Protein AF-A0AAD6IHS5-F1 (afdb_monomer_lite)

Sequence (312 aa):
MNMEKQGRDSVLHSLYLRVKEYKHVFLSLDDLKALGIQASQVETSQDGDIHFNPCFFQPYPERVLQKYPLDNPNGITDLNCPDLDYFLRKVEREYPDQKYPIIKAKSLYKKYLSSWPEDQWELRALETETHVECQISSLRKGSTGLFFTGDLTEFQSCKKHYERKHGDPGDFESGFPYEICWTVRSRADLCDTISPRPHSIVCTTAAVPASDAHQCLAIHEVRAIVYLMLPRVSHGRFKHAHIHPVSLRFRTYNLRFTTLTIFSSCLFHTRVASMVGSSKPPMMVSSLYNILSCGAFGVKLRRRWSCLFATI

Organism: Penicillium canescens (NCBI:txid5083)

Foldseek 3Di:
DDPLLVVVLVLLVLLLVVLVPDDDQWAFCVNCVVSVKRKDWWFADLLRHTPDPPVPDDDDPPCPCVQWDFPDNPQADDDPQDDLVNLLVVCCVPPVVPPCSSVRSVVVSVVVLVVDDLVCFQVLLVSVVVRVVSQQATWTQDPVGIDGVVVVDLWDFCPDWDPDDPPQDDQWDDDPPDPKTKGFDTKTANDDPVDGDLEMEIEMEISDACPPCVRTDGSNVVNNVSSVVSSCCNPTPCVPPQWHWYWYFYGTSVRATATEIEIAHPDDPDDDDDDDDDDDDDDDDDDDDDDDDDDDDDPPPSHGHTYMYIYD

Secondary structure (DSSP, 8-state):
--HHHHHHHHHHHHHHHHHHH---SEE-HHHHHHTT-EEEEEPBPTTS-BSS--TT--PPPTTHHHHS-BSSTTSSPPP----HHHHHHHHHHH-TT-S-HHHHHHHHHHHHHHTS-GGGHHHHHHHHHHHHHHHHHSEEEETTEEEEGGGGSSEEE--S---PPTTPPPSEE--SSSS--EEEEEEEEE--SSS----EEEEEEESS-TTS-TT-EEHHHHHHHHHHHHHHHHSSTTTT-SEEEEEEEEE-TT--EEEEEEEEE------------------------------SS---------EEEEE-

Radius of gyration: 22.01 Å; chains: 1; bounding box: 57×50×58 Å

Structure (mmCIF, N/CA/C/O backbone):
data_AF-A0AAD6IHS5-F1
#
_entry.id   AF-A0AAD6IHS5-F1
#
loop_
_atom_site.group_PDB
_atom_site.id
_atom_site.type_symbol
_atom_site.label_atom_id
_atom_site.label_alt_id
_atom_site.label_comp_id
_atom_site.label_asym_id
_atom_site.label_entity_id
_atom_site.label_seq_id
_atom_site.pdbx_PDB_ins_code
_atom_site.Cartn_x
_atom_site.Cartn_y
_atom_site.Cartn_z
_atom_site.occupancy
_atom_site.B_iso_or_equiv
_atom_site.auth_seq_id
_atom_site.auth_comp_id
_atom_site.auth_asym_id
_atom_site.auth_atom_id
_atom_site.pdbx_PDB_model_num
ATOM 1 N N . MET A 1 1 ? 22.586 -2.932 -30.143 1.00 50.84 1 MET A N 1
ATOM 2 C CA . MET A 1 1 ? 21.448 -2.592 -29.257 1.00 50.84 1 MET A CA 1
ATOM 3 C C . MET A 1 1 ? 20.778 -3.902 -28.858 1.00 50.84 1 MET A C 1
ATOM 5 O O . MET A 1 1 ? 20.536 -4.699 -29.752 1.00 50.84 1 MET A O 1
ATOM 9 N N . ASN A 1 2 ? 20.597 -4.192 -27.562 1.00 60.81 2 ASN A N 1
ATOM 10 C CA . ASN A 1 2 ? 20.082 -5.496 -27.110 1.00 60.81 2 ASN A CA 1
ATOM 11 C C . ASN A 1 2 ? 18.593 -5.634 -27.497 1.00 60.81 2 ASN A C 1
ATOM 13 O O . ASN A 1 2 ? 17.770 -4.869 -26.992 1.00 60.81 2 ASN A O 1
ATOM 17 N N . MET A 1 3 ? 18.264 -6.569 -28.397 1.00 53.53 3 MET A N 1
ATOM 18 C CA . MET A 1 3 ? 16.897 -6.791 -28.897 1.00 53.53 3 MET A CA 1
ATOM 19 C C . MET A 1 3 ? 15.911 -7.121 -27.766 1.00 53.53 3 MET A C 1
ATOM 21 O O . MET A 1 3 ? 14.755 -6.708 -27.818 1.00 53.53 3 MET A O 1
ATOM 25 N N . GLU A 1 4 ? 16.385 -7.763 -26.695 1.00 68.62 4 GLU A N 1
ATOM 26 C CA . GLU A 1 4 ? 15.581 -8.073 -25.506 1.00 68.62 4 GLU A CA 1
ATOM 27 C C . GLU A 1 4 ? 15.107 -6.808 -24.782 1.00 68.62 4 GLU A C 1
ATOM 29 O O . GLU A 1 4 ? 13.965 -6.725 -24.329 1.00 68.62 4 GLU A O 1
ATOM 34 N N . LYS A 1 5 ? 15.964 -5.780 -24.719 1.00 69.00 5 LYS A N 1
ATOM 35 C CA . LYS A 1 5 ? 15.617 -4.503 -24.090 1.00 69.00 5 LYS A CA 1
ATOM 36 C C . LYS A 1 5 ? 14.537 -3.775 -24.890 1.00 69.00 5 LYS A C 1
ATOM 38 O O . LYS A 1 5 ? 13.576 -3.283 -24.310 1.00 69.00 5 LYS A O 1
ATOM 43 N N . GLN A 1 6 ? 14.690 -3.720 -26.213 1.00 68.69 6 GLN A N 1
ATOM 44 C CA . GLN A 1 6 ? 13.744 -3.022 -27.086 1.00 68.69 6 GLN A CA 1
ATOM 45 C C . GLN A 1 6 ? 12.357 -3.681 -27.063 1.00 68.69 6 GLN A C 1
ATOM 47 O O . GLN A 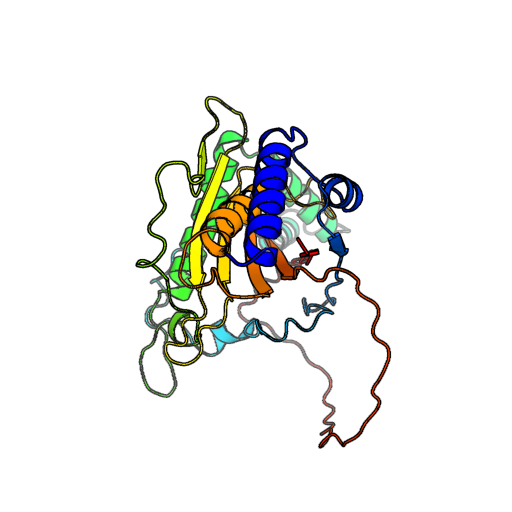1 6 ? 11.350 -2.976 -27.020 1.00 68.69 6 GLN A O 1
ATOM 52 N N . GLY A 1 7 ? 12.302 -5.017 -27.020 1.00 80.56 7 GLY A N 1
ATOM 53 C CA . GLY A 1 7 ? 11.046 -5.751 -26.854 1.00 80.56 7 GLY A CA 1
ATOM 54 C C . GLY A 1 7 ? 10.353 -5.424 -25.530 1.00 80.56 7 GLY A C 1
ATOM 55 O O . GLY A 1 7 ? 9.172 -5.085 -25.516 1.00 80.56 7 GLY A O 1
ATOM 56 N N . ARG A 1 8 ? 11.097 -5.440 -24.421 1.00 79.25 8 ARG A N 1
ATOM 57 C CA . ARG A 1 8 ? 10.567 -5.143 -23.084 1.00 79.25 8 ARG A CA 1
ATOM 58 C C . ARG A 1 8 ? 10.048 -3.711 -22.943 1.00 79.25 8 ARG A C 1
ATOM 60 O O . ARG A 1 8 ? 8.951 -3.515 -22.424 1.00 79.25 8 ARG A O 1
ATOM 67 N N . ASP A 1 9 ? 10.807 -2.726 -23.420 1.00 82.06 9 ASP A N 1
ATOM 68 C CA . ASP A 1 9 ? 10.403 -1.316 -23.359 1.00 82.06 9 ASP A CA 1
ATOM 69 C C . ASP A 1 9 ? 9.106 -1.099 -24.174 1.00 82.06 9 ASP A C 1
ATOM 71 O O . ASP A 1 9 ? 8.188 -0.417 -23.717 1.00 82.06 9 ASP A O 1
ATOM 75 N N . SER A 1 10 ? 8.968 -1.767 -25.329 1.00 86.06 10 SER A N 1
ATOM 76 C CA . SER A 1 10 ? 7.742 -1.739 -26.141 1.00 86.06 10 SER A CA 1
ATOM 77 C C . SER A 1 10 ? 6.542 -2.386 -25.438 1.00 86.06 10 SER A C 1
ATOM 79 O O . SER A 1 10 ? 5.434 -1.849 -25.496 1.00 86.06 10 SER A O 1
ATOM 81 N N . VAL A 1 11 ? 6.738 -3.532 -24.775 1.00 86.50 11 VAL A N 1
ATOM 82 C CA . VAL A 1 11 ? 5.676 -4.224 -24.022 1.00 86.50 11 VAL A CA 1
ATOM 83 C C . VAL A 1 11 ? 5.188 -3.358 -22.861 1.00 86.50 11 VAL A C 1
ATOM 85 O O . VAL A 1 11 ? 3.981 -3.164 -22.710 1.00 86.50 11 VAL A O 1
ATOM 88 N N . LEU A 1 12 ? 6.107 -2.775 -22.086 1.00 87.25 12 LEU A N 1
ATOM 89 C CA . LEU A 1 12 ? 5.762 -1.897 -20.966 1.00 87.25 12 LEU A CA 1
ATOM 90 C C . LEU A 1 12 ? 5.066 -0.618 -21.422 1.00 87.25 12 LEU A C 1
ATOM 92 O O . LEU A 1 12 ? 4.101 -0.200 -20.789 1.00 87.25 12 LEU A O 1
ATOM 96 N N . HIS A 1 13 ? 5.503 -0.020 -22.529 1.00 89.44 13 HIS A N 1
ATOM 97 C CA . HIS A 1 13 ? 4.838 1.156 -23.078 1.00 89.44 13 HIS A CA 1
ATOM 98 C C . HIS A 1 13 ? 3.415 0.829 -23.565 1.00 89.44 13 HIS A C 1
ATOM 100 O O . HIS A 1 13 ? 2.475 1.575 -23.296 1.00 89.44 13 HIS A O 1
ATOM 106 N N . SER A 1 14 ? 3.221 -0.315 -24.229 1.00 90.94 14 SER A N 1
ATOM 107 C CA . SER A 1 14 ? 1.885 -0.786 -24.619 1.00 90.94 14 SER A CA 1
ATOM 108 C C . SER A 1 14 ? 0.992 -1.061 -23.403 1.00 90.94 14 SER A C 1
ATOM 110 O O . SER A 1 14 ? -0.190 -0.714 -23.408 1.00 90.94 14 SER A O 1
ATOM 112 N N . LEU A 1 15 ? 1.538 -1.661 -22.340 1.00 91.25 15 LEU A N 1
ATOM 113 C CA . LEU A 1 15 ? 0.815 -1.861 -21.084 1.00 91.25 15 LEU A CA 1
ATOM 114 C C . LEU A 1 15 ? 0.439 -0.526 -20.429 1.00 91.25 15 LEU A C 1
ATOM 116 O O . LEU A 1 15 ? -0.702 -0.366 -20.006 1.00 91.25 15 LEU A O 1
ATOM 120 N N . TYR A 1 16 ? 1.363 0.436 -20.392 1.00 92.06 16 TYR A N 1
ATOM 121 C CA . TYR A 1 16 ? 1.120 1.785 -19.882 1.00 92.06 16 TYR A CA 1
ATOM 122 C C . TYR A 1 16 ? -0.076 2.448 -20.570 1.00 92.06 16 TYR A C 1
ATOM 124 O O . TYR A 1 16 ? -0.980 2.917 -19.881 1.00 92.06 16 TYR A O 1
ATOM 132 N N . LEU A 1 17 ? -0.130 2.424 -21.906 1.00 92.69 17 LEU A N 1
ATOM 133 C CA . LEU A 1 17 ? -1.252 2.996 -22.655 1.00 92.69 17 LEU A CA 1
ATOM 134 C C . LEU A 1 17 ? -2.580 2.299 -22.316 1.00 92.69 17 LEU A C 1
ATOM 136 O O . LEU A 1 17 ? -3.559 2.970 -21.998 1.00 92.69 17 LEU A O 1
ATOM 140 N N . ARG A 1 18 ? -2.596 0.960 -22.283 1.00 92.94 18 ARG A N 1
ATOM 141 C CA . ARG A 1 18 ? -3.805 0.182 -21.956 1.00 92.94 18 ARG A CA 1
ATOM 142 C C . ARG A 1 18 ? -4.320 0.455 -20.541 1.00 92.94 18 ARG A C 1
ATOM 144 O O . ARG A 1 18 ? -5.517 0.633 -20.347 1.00 92.94 18 ARG A O 1
ATOM 151 N N . VAL A 1 19 ? -3.427 0.511 -19.555 1.00 91.62 19 VAL A N 1
ATOM 152 C CA . VAL A 1 19 ? -3.774 0.771 -18.146 1.00 91.62 19 VAL A CA 1
ATOM 153 C C . VAL A 1 19 ? -4.217 2.225 -17.935 1.00 91.62 19 VAL A C 1
ATOM 155 O O . VAL A 1 19 ? -5.099 2.497 -17.116 1.00 91.62 19 VAL A O 1
ATOM 158 N N . LYS A 1 20 ? -3.642 3.170 -18.686 1.00 89.69 20 LYS A N 1
ATOM 159 C CA . LYS A 1 20 ? -4.050 4.579 -18.671 1.00 89.69 20 LYS A CA 1
ATOM 160 C C . LYS A 1 20 ? -5.475 4.768 -19.198 1.00 89.69 20 LYS A C 1
ATOM 162 O O . LYS A 1 20 ? -6.232 5.546 -18.633 1.00 89.69 20 LYS A O 1
ATOM 167 N N . GLU A 1 21 ? -5.853 4.041 -20.244 1.00 89.62 21 GLU A N 1
ATOM 168 C CA . GLU A 1 21 ? -7.188 4.134 -20.854 1.00 89.62 21 GLU A CA 1
ATOM 169 C C . GLU A 1 21 ? -8.248 3.272 -20.146 1.00 89.62 21 GLU A C 1
ATOM 171 O O . GLU A 1 21 ? -9.444 3.407 -20.416 1.00 89.62 21 GLU A O 1
ATOM 176 N N . TYR A 1 22 ? -7.834 2.402 -19.219 1.00 89.75 22 TYR A N 1
ATOM 177 C CA . TYR A 1 22 ? -8.740 1.520 -18.489 1.00 89.75 22 TYR A CA 1
ATOM 178 C C . TYR A 1 22 ? -9.669 2.306 -17.556 1.00 89.75 22 TYR A C 1
ATOM 180 O O . TYR A 1 22 ? -9.207 3.119 -16.754 1.00 89.75 22 TYR A O 1
ATOM 188 N N . LYS A 1 23 ? -10.979 2.040 -17.647 1.00 85.75 23 LYS A N 1
ATOM 189 C CA . LYS A 1 23 ? -12.022 2.806 -16.938 1.00 85.75 23 LYS A CA 1
ATOM 190 C C . LYS A 1 23 ? -12.575 2.126 -15.687 1.00 85.75 23 LYS A C 1
ATOM 192 O O . LYS A 1 23 ? -13.141 2.807 -14.837 1.00 85.75 23 LYS A O 1
ATOM 197 N N . HIS A 1 24 ? -12.454 0.804 -15.557 1.00 88.00 24 HIS A N 1
ATOM 198 C CA . HIS A 1 24 ? -12.973 0.120 -14.373 1.00 88.00 24 HIS A CA 1
ATOM 199 C C . HIS A 1 24 ? -12.076 0.392 -13.167 1.00 88.00 24 HIS A C 1
ATOM 201 O O . HIS A 1 24 ? -10.858 0.251 -13.243 1.00 88.00 24 HIS A O 1
ATOM 207 N N . VAL A 1 25 ? -12.698 0.751 -12.043 1.00 85.88 25 VAL A N 1
ATOM 208 C CA . VAL A 1 25 ? -11.986 1.075 -10.801 1.00 85.88 25 VAL A CA 1
ATOM 209 C C . VAL A 1 25 ? -11.334 -0.157 -10.189 1.00 85.88 25 VAL A C 1
ATOM 211 O O . VAL A 1 25 ? -10.251 -0.035 -9.629 1.00 85.88 25 VAL A O 1
ATOM 214 N N . PHE A 1 26 ? -11.962 -1.327 -10.309 1.00 87.94 26 PHE A N 1
ATOM 215 C CA . PHE A 1 26 ? -11.482 -2.586 -9.747 1.00 87.94 26 PHE A CA 1
ATOM 216 C C . PHE A 1 26 ? -11.236 -3.612 -10.851 1.00 87.94 26 PHE A C 1
ATOM 218 O O . PHE A 1 26 ? -12.048 -3.748 -11.762 1.00 87.94 26 PHE A O 1
ATOM 225 N N . LEU A 1 27 ? -10.120 -4.327 -10.743 1.00 88.44 27 LEU A N 1
ATOM 226 C CA . LEU A 1 27 ? -9.633 -5.315 -11.692 1.00 88.44 27 LEU A CA 1
ATOM 227 C C . LEU A 1 27 ? -9.546 -6.675 -11.013 1.00 88.44 27 LEU A C 1
ATOM 229 O O . LEU A 1 27 ? -8.747 -6.874 -10.094 1.00 88.44 27 LEU A O 1
ATOM 233 N N . SER A 1 28 ? -10.368 -7.603 -11.484 1.00 89.12 28 SER A N 1
ATOM 234 C CA . SER A 1 28 ? -10.262 -9.026 -11.183 1.00 89.12 28 SER A CA 1
ATOM 235 C C . SER A 1 28 ? -8.992 -9.635 -11.793 1.00 89.12 28 SER A C 1
ATOM 237 O O . SER A 1 28 ? -8.278 -9.006 -12.578 1.00 89.12 28 SER A O 1
ATOM 239 N N . LEU A 1 29 ? -8.714 -10.899 -11.469 1.00 87.50 29 LEU A N 1
ATOM 240 C CA . LEU A 1 29 ? -7.629 -11.652 -12.107 1.00 87.50 29 LEU A CA 1
ATOM 241 C C . LEU A 1 29 ? -7.789 -11.732 -13.634 1.00 87.50 29 LEU A C 1
ATOM 243 O O . LEU A 1 29 ? -6.794 -11.641 -14.354 1.00 87.50 29 LEU A O 1
ATOM 247 N N . ASP A 1 30 ? -9.022 -11.858 -14.126 1.00 90.31 30 ASP A N 1
ATOM 248 C CA . ASP A 1 30 ? -9.302 -11.927 -15.561 1.00 90.31 30 ASP A CA 1
ATOM 249 C C . ASP A 1 30 ? -9.077 -10.575 -16.247 1.00 90.31 30 ASP A C 1
ATOM 251 O O . ASP A 1 30 ? -8.498 -10.536 -17.333 1.00 90.31 30 ASP A O 1
ATOM 255 N N . ASP A 1 31 ? -9.431 -9.466 -15.588 1.00 91.31 31 ASP A N 1
ATOM 256 C CA . ASP A 1 31 ? -9.134 -8.112 -16.078 1.00 91.31 31 ASP A CA 1
ATOM 257 C C . ASP A 1 31 ? -7.619 -7.890 -16.206 1.00 91.31 31 ASP A C 1
ATOM 259 O O . ASP A 1 31 ? -7.126 -7.391 -17.220 1.00 91.31 31 ASP A O 1
ATOM 263 N N . LEU A 1 32 ? -6.853 -8.316 -15.195 1.00 89.31 32 LEU A N 1
ATOM 264 C CA . LEU A 1 32 ? -5.390 -8.246 -15.218 1.00 89.31 32 LEU A CA 1
ATOM 265 C C . LEU A 1 32 ? -4.816 -9.094 -16.359 1.00 89.31 32 LEU A C 1
ATOM 267 O O . LEU A 1 32 ? -3.968 -8.618 -17.118 1.00 89.31 32 LEU A O 1
ATOM 271 N N . LYS A 1 33 ? -5.331 -10.311 -16.550 1.00 88.62 33 LYS A N 1
ATOM 272 C CA . LYS A 1 33 ? -4.933 -11.185 -17.658 1.00 88.62 33 LYS A CA 1
ATOM 273 C C . LYS A 1 33 ? -5.264 -10.574 -19.021 1.00 88.62 33 LYS A C 1
ATOM 275 O O . LYS A 1 33 ? -4.440 -10.667 -19.930 1.00 88.62 33 LYS A O 1
ATOM 280 N N . ALA A 1 34 ? -6.413 -9.913 -19.166 1.00 90.00 34 ALA A N 1
ATOM 281 C CA . ALA A 1 34 ? -6.799 -9.205 -20.388 1.00 90.00 34 ALA A CA 1
ATOM 282 C C . ALA A 1 34 ? -5.857 -8.026 -20.703 1.00 90.00 34 ALA A C 1
ATOM 284 O O . ALA A 1 34 ? -5.557 -7.752 -21.867 1.00 90.00 34 ALA A O 1
ATOM 285 N N . LEU A 1 35 ? -5.300 -7.383 -19.673 1.00 89.31 35 LEU A N 1
ATOM 286 C CA . LEU A 1 35 ? -4.230 -6.390 -19.813 1.00 89.31 35 LEU A CA 1
ATOM 287 C C . LEU A 1 35 ? -2.857 -7.013 -20.125 1.00 89.31 35 LEU A C 1
ATOM 289 O O . LEU A 1 35 ? -1.897 -6.293 -20.395 1.00 89.31 35 LEU A O 1
ATOM 293 N N . GLY A 1 36 ? -2.746 -8.341 -20.162 1.00 86.81 36 GLY A N 1
ATOM 294 C CA . GLY A 1 36 ? -1.485 -9.056 -20.354 1.00 86.81 36 GLY A CA 1
ATOM 295 C C . GLY A 1 36 ? -0.632 -9.137 -19.088 1.00 86.81 36 GLY A C 1
ATOM 296 O O . GLY A 1 36 ? 0.561 -9.398 -19.187 1.00 86.81 36 GLY A O 1
ATOM 297 N N . ILE A 1 37 ? -1.225 -8.909 -17.914 1.00 86.69 37 ILE A N 1
ATOM 298 C CA . ILE A 1 37 ? -0.578 -9.074 -16.614 1.00 86.69 37 ILE A CA 1
ATOM 299 C C . ILE A 1 37 ? -0.898 -10.480 -16.110 1.00 86.69 37 ILE A C 1
ATOM 301 O O . ILE A 1 37 ? -2.060 -10.831 -15.900 1.00 86.69 37 ILE A O 1
ATOM 305 N N . GLN A 1 38 ? 0.124 -11.303 -15.892 1.00 84.69 38 GLN A N 1
ATOM 306 C CA . GLN A 1 38 ? -0.082 -12.617 -15.287 1.00 84.69 38 GLN A CA 1
ATOM 307 C C . GLN A 1 38 ? -0.255 -12.449 -13.789 1.00 84.69 38 GLN A C 1
ATOM 309 O O . GLN A 1 38 ? 0.696 -12.040 -13.138 1.00 84.69 38 GLN A O 1
ATOM 314 N N . ALA A 1 39 ? -1.439 -12.752 -13.261 1.00 83.94 39 ALA A N 1
ATOM 315 C CA . ALA A 1 39 ? -1.775 -12.537 -11.863 1.00 83.94 39 ALA A CA 1
ATOM 316 C C . ALA A 1 39 ? -2.127 -13.842 -11.130 1.00 83.94 39 ALA A C 1
ATOM 318 O O . ALA A 1 39 ? -2.852 -14.672 -11.677 1.00 83.94 39 ALA A O 1
ATOM 319 N N . SER A 1 40 ? -1.693 -14.007 -9.878 1.00 79.88 40 SER A N 1
ATOM 320 C CA . SER A 1 40 ? -2.197 -15.075 -8.999 1.00 79.88 40 SER A CA 1
ATOM 321 C C . SER A 1 40 ? -2.534 -14.561 -7.607 1.00 79.88 40 SER A C 1
ATOM 323 O O . SER A 1 40 ? -1.779 -13.777 -7.030 1.00 79.88 40 SER A O 1
ATOM 325 N N . GLN A 1 41 ? -3.647 -15.038 -7.056 1.00 78.50 41 GLN A N 1
ATOM 326 C CA . GLN A 1 41 ? -4.043 -14.768 -5.680 1.00 78.50 41 GLN A CA 1
ATOM 327 C C . GLN A 1 41 ? -3.292 -15.689 -4.715 1.00 78.50 41 GLN A C 1
ATOM 329 O O . GLN A 1 41 ? -3.177 -16.888 -4.960 1.00 78.50 41 GLN A O 1
ATOM 334 N N . VAL A 1 42 ? -2.825 -15.132 -3.601 1.00 72.81 42 VAL A N 1
ATOM 335 C CA . VAL A 1 42 ? -2.221 -15.893 -2.505 1.00 72.81 42 VAL A CA 1
ATOM 336 C C . VAL A 1 42 ? -3.039 -15.734 -1.235 1.00 72.81 42 VAL A C 1
ATOM 338 O O . VAL A 1 42 ? -3.489 -14.639 -0.894 1.00 72.81 42 VAL A O 1
ATOM 341 N N . GLU A 1 43 ? -3.230 -16.854 -0.543 1.00 70.06 43 GLU A N 1
ATOM 342 C CA . GLU A 1 43 ? -3.931 -16.904 0.732 1.00 70.06 43 GLU A CA 1
ATOM 343 C C . GLU A 1 43 ? -3.048 -16.408 1.882 1.00 70.06 43 GLU A C 1
ATOM 345 O O . GLU A 1 43 ? -1.837 -16.644 1.926 1.00 70.06 43 GLU A O 1
ATOM 350 N N . THR A 1 44 ? -3.681 -15.750 2.850 1.00 63.44 44 THR A N 1
ATOM 351 C CA . THR A 1 44 ? -3.093 -15.520 4.171 1.00 63.44 44 THR A CA 1
ATOM 352 C C . THR A 1 44 ? -3.660 -16.489 5.189 1.00 63.44 44 THR A C 1
ATOM 354 O O . THR A 1 44 ? -4.875 -16.713 5.214 1.00 63.44 44 THR A O 1
ATOM 357 N N . SER A 1 45 ? -2.804 -16.967 6.088 1.00 70.50 45 SER A N 1
ATOM 358 C CA . SER A 1 45 ? -3.197 -17.700 7.285 1.00 70.50 45 SER A CA 1
ATOM 359 C C . SER A 1 45 ? -4.119 -16.853 8.177 1.00 70.50 45 SER A C 1
ATOM 361 O O . SER A 1 45 ? -4.259 -15.635 8.012 1.00 70.50 45 SER A O 1
ATOM 363 N N . GLN A 1 46 ? -4.763 -17.495 9.156 1.00 58.59 46 GLN A N 1
ATOM 364 C CA . GLN A 1 46 ? -5.572 -16.787 10.158 1.00 58.59 46 GLN A CA 1
ATOM 365 C C . GLN A 1 46 ? -4.742 -15.815 11.011 1.00 58.59 46 GLN A C 1
ATOM 367 O O . GLN A 1 46 ? -5.292 -14.827 11.501 1.00 58.59 46 GLN A O 1
ATOM 372 N N . ASP A 1 47 ? -3.441 -16.078 11.133 1.00 60.00 47 ASP A N 1
ATOM 373 C CA . ASP A 1 47 ? -2.473 -15.265 11.869 1.00 60.00 47 ASP A CA 1
ATOM 374 C C . ASP A 1 47 ? -1.862 -14.148 11.005 1.00 60.00 47 ASP A C 1
ATOM 376 O O . ASP A 1 47 ? -1.096 -13.321 11.494 1.00 60.00 47 ASP A O 1
ATOM 380 N N . GLY A 1 48 ? -2.257 -14.066 9.729 1.00 58.81 48 GLY A N 1
ATOM 381 C CA . GLY A 1 48 ? -1.793 -13.048 8.790 1.00 58.81 48 GLY A CA 1
ATOM 382 C C . GLY A 1 48 ? -0.503 -13.413 8.060 1.00 58.81 48 GLY A C 1
ATOM 383 O O . GLY A 1 48 ? 0.006 -12.583 7.306 1.00 58.81 48 GLY A O 1
ATOM 384 N N . ASP A 1 49 ? -0.003 -14.639 8.231 1.00 63.69 49 ASP A N 1
ATOM 385 C CA . ASP A 1 49 ? 1.149 -15.128 7.479 1.00 63.69 49 ASP A CA 1
ATOM 386 C C . ASP A 1 49 ? 0.764 -15.321 6.019 1.00 63.69 49 ASP A C 1
ATOM 388 O O . ASP A 1 49 ? -0.266 -15.910 5.689 1.00 63.69 49 ASP A O 1
ATOM 392 N N . ILE A 1 50 ? 1.602 -14.834 5.118 1.00 64.19 50 ILE A N 1
ATOM 393 C CA . ILE A 1 50 ? 1.380 -14.980 3.686 1.00 64.19 50 ILE A CA 1
ATOM 394 C C . ILE A 1 50 ? 1.860 -16.386 3.297 1.00 64.19 50 ILE A C 1
ATOM 396 O O . ILE A 1 50 ? 3.026 -16.713 3.511 1.00 64.19 50 ILE A O 1
ATOM 400 N N . HIS A 1 51 ? 1.001 -17.221 2.693 1.00 66.44 51 HIS A N 1
ATOM 401 C CA . HIS A 1 51 ? 1.371 -18.555 2.173 1.00 66.44 51 HIS A CA 1
ATOM 402 C C . HIS A 1 51 ? 2.142 -18.465 0.844 1.00 66.44 51 HIS A C 1
ATOM 404 O O . HIS A 1 51 ? 1.989 -19.262 -0.078 1.00 66.44 51 HIS A O 1
ATOM 410 N N . PHE A 1 52 ? 2.980 -17.449 0.741 1.00 64.69 52 PHE A N 1
ATOM 411 C CA . PHE A 1 52 ? 3.964 -17.253 -0.293 1.00 64.69 52 PHE A CA 1
ATOM 412 C C . PHE A 1 52 ? 5.232 -16.870 0.443 1.00 64.69 52 PHE A C 1
ATOM 414 O O . PHE A 1 52 ? 5.178 -16.084 1.384 1.00 64.69 52 PHE A O 1
ATOM 421 N N . ASN A 1 53 ? 6.364 -17.434 0.040 1.00 62.28 53 ASN A N 1
ATOM 422 C CA . ASN A 1 53 ? 7.649 -17.006 0.560 1.00 62.28 53 ASN A CA 1
ATOM 423 C C . ASN A 1 53 ? 8.168 -15.900 -0.363 1.00 62.28 53 ASN A C 1
ATOM 425 O O . ASN A 1 53 ? 8.799 -16.227 -1.374 1.00 62.28 53 ASN A O 1
ATOM 429 N N . PRO A 1 54 ? 7.910 -14.605 -0.081 1.00 59.62 54 PRO A N 1
ATOM 430 C CA . PRO A 1 54 ? 8.641 -13.553 -0.752 1.00 59.62 54 PRO A CA 1
ATOM 431 C C . PRO A 1 54 ? 10.077 -13.689 -0.276 1.00 59.62 54 PRO A C 1
ATOM 433 O O . PRO A 1 54 ? 10.457 -13.157 0.762 1.00 59.62 54 PRO A O 1
ATOM 436 N N . CYS A 1 55 ? 10.891 -14.396 -1.053 1.00 55.69 55 CYS A N 1
ATOM 437 C CA . CYS A 1 55 ? 12.303 -14.659 -0.783 1.00 55.69 55 CYS A CA 1
ATOM 438 C C . CYS A 1 55 ? 13.158 -13.383 -0.613 1.00 55.69 55 CYS A C 1
ATOM 440 O O . CYS A 1 55 ? 14.361 -13.473 -0.392 1.00 55.69 55 CYS A O 1
ATOM 442 N N . PHE A 1 56 ? 12.537 -12.201 -0.672 1.00 61.47 56 PHE A N 1
ATOM 443 C CA . PHE A 1 56 ? 13.160 -10.890 -0.592 1.00 61.47 56 PHE A CA 1
ATOM 444 C C . PHE A 1 56 ? 12.476 -9.907 0.383 1.00 61.47 56 PHE A C 1
ATOM 446 O O . PHE A 1 56 ? 12.996 -8.810 0.568 1.00 61.47 56 PHE A O 1
ATOM 453 N N . PHE A 1 57 ? 11.336 -10.255 1.004 1.00 63.12 57 PHE A N 1
ATOM 454 C CA . PHE A 1 57 ? 10.600 -9.359 1.914 1.00 63.12 57 PHE A CA 1
ATOM 455 C C . PHE A 1 57 ? 10.007 -10.130 3.097 1.00 63.12 57 PHE A C 1
ATOM 457 O O . PHE A 1 57 ? 8.844 -10.519 3.065 1.00 63.12 57 PHE A O 1
ATOM 464 N N . GLN A 1 58 ? 10.773 -10.335 4.165 1.00 65.88 58 GLN A N 1
ATOM 465 C CA . GLN A 1 58 ? 10.208 -10.892 5.394 1.00 65.88 58 GLN A CA 1
ATOM 466 C C . GLN A 1 58 ? 9.675 -9.747 6.263 1.00 65.88 58 GLN A C 1
ATOM 468 O O . GLN A 1 58 ? 10.477 -8.959 6.769 1.00 65.88 58 GLN A O 1
ATOM 473 N N . PRO A 1 59 ? 8.343 -9.589 6.409 1.00 68.00 59 PRO A N 1
ATOM 474 C CA . PRO A 1 59 ? 7.813 -8.583 7.313 1.00 68.00 59 PRO A CA 1
ATOM 475 C C . PRO A 1 59 ? 8.280 -8.894 8.735 1.00 68.00 59 PRO A C 1
ATOM 477 O O . PRO A 1 59 ? 8.330 -10.053 9.151 1.00 68.00 59 PRO A O 1
ATOM 480 N N . TYR A 1 60 ? 8.601 -7.852 9.499 1.00 73.75 60 TYR A N 1
ATOM 481 C CA . TYR A 1 60 ? 8.826 -8.033 10.926 1.00 73.75 60 TYR A CA 1
ATOM 482 C C . TYR A 1 60 ? 7.552 -8.560 11.596 1.00 73.75 60 TYR A C 1
ATOM 484 O O . TYR A 1 60 ? 6.449 -8.155 11.211 1.00 73.75 60 TYR A O 1
ATOM 492 N N . PRO A 1 61 ? 7.683 -9.413 12.626 1.00 75.56 61 PRO A N 1
ATOM 493 C CA . PRO A 1 61 ? 6.532 -9.849 13.401 1.00 75.56 61 PRO A CA 1
ATOM 494 C C . PRO A 1 61 ? 5.856 -8.641 14.053 1.00 75.56 61 PRO A C 1
ATOM 496 O O . PRO A 1 61 ? 6.524 -7.683 14.442 1.00 75.56 61 PRO A O 1
ATOM 499 N N . GLU A 1 62 ? 4.540 -8.713 14.258 1.00 69.62 62 GLU A N 1
ATOM 500 C CA . GLU A 1 62 ? 3.742 -7.630 14.862 1.00 69.62 62 GLU A CA 1
ATOM 501 C C . GLU A 1 62 ? 4.332 -7.132 16.197 1.00 69.62 62 GLU A C 1
ATOM 503 O O . GLU A 1 62 ? 4.344 -5.937 16.496 1.00 69.62 62 GLU A O 1
ATOM 508 N N . ARG A 1 63 ? 4.932 -8.049 16.965 1.00 81.81 63 ARG A N 1
ATOM 509 C CA . ARG A 1 63 ? 5.562 -7.775 18.265 1.00 81.81 63 ARG A CA 1
ATOM 510 C C . ARG A 1 63 ? 6.840 -6.934 18.185 1.00 81.81 63 ARG A C 1
ATOM 512 O O . ARG A 1 63 ? 7.388 -6.574 19.224 1.00 81.81 63 ARG A O 1
ATOM 519 N N . VAL A 1 64 ? 7.335 -6.598 16.991 1.00 83.94 64 VAL A N 1
ATOM 520 C CA . VAL A 1 64 ? 8.540 -5.768 16.828 1.00 83.94 64 VAL A CA 1
ATOM 521 C C . VAL A 1 64 ? 8.389 -4.409 17.513 1.00 83.94 64 VAL A C 1
ATOM 523 O O . VAL A 1 64 ? 9.317 -3.951 18.172 1.00 83.94 64 VAL A O 1
ATOM 526 N N . LEU A 1 65 ? 7.200 -3.802 17.452 1.00 83.94 65 LEU A N 1
ATOM 527 C CA . LEU A 1 65 ? 6.940 -2.503 18.080 1.00 83.94 65 LEU A CA 1
ATOM 528 C C . LEU A 1 65 ? 6.859 -2.596 19.611 1.00 83.94 65 LEU A C 1
ATOM 530 O O . LEU A 1 65 ? 7.160 -1.626 20.298 1.00 83.94 65 LEU A O 1
ATOM 534 N N . GLN A 1 66 ? 6.486 -3.762 20.144 1.00 87.12 66 GLN A N 1
ATOM 535 C CA . GLN A 1 66 ? 6.476 -4.036 21.585 1.00 87.12 66 GLN A CA 1
ATOM 536 C C . GLN A 1 66 ? 7.895 -4.301 22.101 1.00 87.12 66 GLN A C 1
ATOM 538 O O . GLN A 1 66 ? 8.255 -3.856 23.186 1.00 87.12 66 GLN A O 1
ATOM 543 N N . LYS A 1 67 ? 8.717 -4.994 21.300 1.00 90.94 67 LYS A N 1
ATOM 544 C CA . LYS A 1 67 ? 10.136 -5.237 21.594 1.00 90.94 67 LYS A CA 1
ATOM 545 C C . LYS A 1 67 ? 10.939 -3.933 21.661 1.00 90.94 67 LYS A C 1
ATOM 547 O O . LYS A 1 67 ? 11.884 -3.849 22.438 1.00 90.94 67 LYS A O 1
ATOM 552 N N . TYR A 1 68 ? 10.563 -2.942 20.854 1.00 91.88 68 TYR A N 1
ATOM 553 C CA . TYR A 1 68 ? 11.248 -1.656 20.745 1.00 91.88 68 TYR A CA 1
ATOM 554 C C . TYR A 1 68 ? 10.279 -0.502 21.047 1.00 91.88 68 TYR A C 1
ATOM 556 O O . TYR A 1 68 ? 9.703 0.089 20.124 1.00 91.88 68 TYR A O 1
ATOM 564 N N . PRO A 1 69 ? 10.051 -0.181 22.332 1.00 92.94 69 PRO A N 1
ATOM 565 C CA . PRO A 1 69 ? 9.124 0.876 22.714 1.00 92.94 69 PRO A CA 1
ATOM 566 C C . PRO A 1 69 ? 9.643 2.255 22.290 1.00 92.94 69 PRO A C 1
ATOM 568 O O . PRO A 1 69 ? 10.847 2.458 22.115 1.00 92.94 69 PRO A O 1
ATOM 571 N N . LEU A 1 70 ? 8.722 3.210 22.142 1.00 93.12 70 LEU A N 1
ATOM 572 C CA . LEU A 1 70 ? 9.055 4.609 21.862 1.00 93.12 70 LEU A CA 1
ATOM 573 C C . LEU A 1 70 ? 9.913 5.199 22.983 1.00 93.12 70 LEU A C 1
ATOM 575 O O . LEU A 1 70 ? 9.710 4.889 24.159 1.00 93.12 70 LEU A O 1
ATOM 579 N N . ASP A 1 71 ? 10.841 6.082 22.618 1.00 94.81 71 ASP A N 1
ATOM 580 C CA . ASP A 1 71 ? 11.601 6.840 23.610 1.00 94.81 71 ASP A CA 1
ATOM 581 C C . ASP A 1 71 ? 10.699 7.813 24.386 1.00 94.81 71 ASP A C 1
ATOM 583 O O . ASP A 1 71 ? 10.696 7.826 25.619 1.00 94.81 71 ASP A O 1
ATOM 587 N N . ASN A 1 72 ? 9.842 8.527 23.647 1.00 92.38 72 ASN A N 1
ATOM 588 C CA . ASN A 1 72 ? 8.753 9.343 24.170 1.00 92.38 72 ASN A CA 1
ATOM 589 C C . ASN A 1 72 ? 7.392 8.710 23.804 1.00 92.38 72 ASN A C 1
ATOM 591 O O . ASN A 1 72 ? 7.015 8.742 22.629 1.00 92.38 72 ASN A O 1
ATOM 595 N N . PRO A 1 73 ? 6.620 8.187 24.778 1.00 85.81 73 PRO A N 1
ATOM 596 C CA . PRO A 1 73 ? 5.305 7.587 24.533 1.00 85.81 73 PRO A CA 1
ATOM 597 C C . PRO A 1 73 ? 4.289 8.534 23.882 1.00 85.81 73 PRO A C 1
ATOM 599 O O . PRO A 1 73 ? 3.419 8.076 23.153 1.00 85.81 73 PRO A O 1
ATOM 602 N N . ASN A 1 74 ? 4.428 9.845 24.100 1.00 87.75 74 ASN A N 1
ATOM 603 C CA . ASN A 1 74 ? 3.540 10.870 23.542 1.00 87.75 74 ASN A CA 1
ATOM 604 C C . ASN A 1 74 ? 4.042 11.416 22.194 1.00 87.75 74 ASN A C 1
ATOM 606 O O . ASN A 1 74 ? 3.500 12.391 21.681 1.00 87.75 74 ASN A O 1
ATOM 610 N N . GLY A 1 75 ? 5.110 10.833 21.637 1.00 81.94 75 GLY A N 1
ATOM 611 C CA . GLY A 1 75 ? 5.733 11.297 20.396 1.00 81.94 75 GLY A CA 1
ATOM 612 C C . GLY A 1 75 ? 4.931 10.985 19.131 1.00 81.94 75 GLY A C 1
ATOM 613 O O . GLY A 1 75 ? 5.250 11.516 18.072 1.00 81.94 75 GLY A O 1
ATOM 614 N N . ILE A 1 76 ? 3.900 10.139 19.226 1.00 84.75 76 ILE A N 1
ATOM 615 C CA . ILE A 1 76 ? 3.041 9.767 18.102 1.00 84.75 76 ILE A CA 1
ATOM 616 C C . ILE A 1 76 ? 1.593 10.034 18.483 1.00 84.75 76 ILE A C 1
ATOM 618 O O . ILE A 1 76 ? 1.101 9.520 19.483 1.00 84.75 76 ILE A O 1
ATOM 622 N N . THR A 1 77 ? 0.901 10.819 17.662 1.00 82.00 77 THR A N 1
ATOM 623 C CA . THR A 1 77 ? -0.539 11.022 17.803 1.00 82.00 77 THR A CA 1
ATOM 624 C C . THR A 1 77 ? -1.282 9.757 17.390 1.00 82.00 77 THR A C 1
ATOM 626 O O . THR A 1 77 ? -1.052 9.207 16.305 1.00 82.00 77 THR A O 1
ATOM 629 N N . ASP A 1 78 ? -2.193 9.310 18.250 1.00 78.44 78 ASP A N 1
ATOM 630 C CA . ASP A 1 78 ? -3.078 8.198 17.937 1.00 78.44 78 ASP A CA 1
ATOM 631 C C . ASP A 1 78 ? -3.904 8.504 16.688 1.00 78.44 78 ASP A C 1
ATOM 633 O O . ASP A 1 78 ? -4.434 9.604 16.503 1.00 78.44 78 ASP A O 1
ATOM 637 N N . LEU A 1 79 ? -4.040 7.498 15.825 1.00 77.19 79 LEU A N 1
ATOM 638 C CA . LEU A 1 79 ? -5.011 7.557 14.744 1.00 77.19 79 LEU A CA 1
ATOM 639 C C . LEU A 1 79 ? -6.401 7.672 15.360 1.00 77.19 79 LEU A C 1
ATOM 641 O O . LEU A 1 79 ? -6.876 6.737 16.005 1.00 77.19 79 LEU A O 1
ATOM 645 N N . ASN A 1 80 ? -7.084 8.788 15.109 1.00 72.62 80 ASN A N 1
ATOM 646 C CA . ASN A 1 80 ? -8.496 8.946 15.442 1.00 72.62 80 ASN A CA 1
ATOM 647 C C . ASN A 1 80 ? -9.368 8.157 14.447 1.00 72.62 80 ASN A C 1
ATOM 649 O O . ASN A 1 80 ? -10.147 8.721 13.674 1.00 72.62 80 ASN A O 1
ATOM 653 N N . CYS A 1 81 ? -9.160 6.841 14.421 1.00 73.94 81 CYS A N 1
ATOM 654 C CA . CYS A 1 81 ? -9.898 5.870 13.637 1.00 73.94 81 CYS A CA 1
ATOM 655 C C . CYS A 1 81 ? -10.345 4.753 14.594 1.00 73.94 81 CYS A C 1
ATOM 657 O O . CYS A 1 81 ? -9.544 3.875 14.924 1.00 73.94 81 CYS A O 1
ATOM 659 N N . PRO A 1 82 ? -11.589 4.799 15.101 1.00 79.62 82 PRO A N 1
ATOM 660 C CA . PRO A 1 82 ? -12.100 3.774 15.992 1.00 79.62 82 PRO A CA 1
ATOM 661 C C . PRO A 1 82 ? -12.105 2.423 15.275 1.00 79.62 82 PRO A C 1
ATOM 663 O O . PRO A 1 82 ? -12.666 2.273 14.187 1.00 79.62 82 PRO A O 1
ATOM 666 N N . ASP A 1 83 ? -11.473 1.437 15.899 1.00 80.31 83 ASP A N 1
ATOM 667 C CA . ASP A 1 83 ? -11.434 0.064 15.421 1.00 80.31 83 ASP A CA 1
ATOM 668 C C . ASP A 1 83 ? -12.715 -0.702 15.786 1.00 80.31 83 ASP A C 1
ATOM 670 O O . ASP A 1 83 ? -13.607 -0.209 16.482 1.00 80.31 83 ASP A O 1
ATOM 674 N N . LEU A 1 84 ? -12.834 -1.941 15.301 1.00 82.38 84 LEU A N 1
ATOM 675 C CA . LEU A 1 84 ? -13.986 -2.782 15.631 1.00 82.38 84 LEU A CA 1
ATOM 676 C C . LEU A 1 84 ? -14.103 -3.022 17.145 1.00 82.38 84 LEU A C 1
ATOM 678 O O . LEU A 1 84 ? -15.221 -3.110 17.651 1.00 82.38 84 LEU A O 1
ATOM 682 N N . ASP A 1 85 ? -12.981 -3.083 17.863 1.00 83.62 85 ASP A N 1
ATOM 683 C CA . ASP A 1 85 ? -12.956 -3.304 19.309 1.00 83.62 85 ASP A CA 1
ATOM 684 C C . ASP A 1 85 ? -13.505 -2.096 20.078 1.00 83.62 85 ASP A C 1
ATOM 686 O O . ASP A 1 85 ? -14.207 -2.267 21.073 1.00 83.62 85 ASP A O 1
ATOM 690 N N . TYR A 1 86 ? -13.271 -0.871 19.601 1.00 89.69 86 TYR A N 1
ATOM 691 C CA . TYR A 1 86 ? -13.940 0.325 20.104 1.00 89.69 86 TYR A CA 1
ATOM 692 C C . TYR A 1 86 ? -15.462 0.187 19.994 1.00 89.69 86 TYR A C 1
ATOM 694 O O . TYR A 1 86 ? -16.173 0.422 20.973 1.00 89.69 86 TYR A O 1
ATOM 702 N N . PHE A 1 87 ? -15.975 -0.238 18.833 1.00 90.56 87 PHE A N 1
ATOM 703 C CA . PHE A 1 87 ? -17.415 -0.451 18.656 1.00 90.56 87 PHE A CA 1
ATOM 704 C C . PHE A 1 87 ? -17.936 -1.627 19.479 1.00 90.56 87 PHE A C 1
ATOM 706 O O . PHE A 1 87 ? -19.077 -1.577 19.932 1.00 90.56 87 PHE A O 1
ATOM 713 N N . LEU A 1 88 ? -17.122 -2.657 19.706 1.00 93.00 88 LEU A N 1
ATOM 714 C CA . LEU A 1 88 ? -17.475 -3.773 20.575 1.00 93.00 88 LEU A CA 1
ATOM 715 C C . LEU A 1 88 ? -17.641 -3.305 22.024 1.00 93.00 88 LEU A C 1
ATOM 717 O O . LEU A 1 88 ? -18.723 -3.474 22.578 1.00 93.00 88 LEU A O 1
ATOM 721 N N . ARG A 1 89 ? -16.646 -2.596 22.577 1.00 95.19 89 ARG A N 1
ATOM 722 C CA . ARG A 1 89 ? -16.724 -1.984 23.917 1.00 95.19 89 ARG A CA 1
ATOM 723 C C . ARG A 1 89 ? -17.909 -1.029 24.038 1.00 95.19 89 ARG A C 1
ATOM 725 O O . ARG A 1 89 ? -18.589 -0.989 25.061 1.00 95.19 89 ARG A O 1
ATOM 732 N N . LYS A 1 90 ? -18.178 -0.256 22.981 1.00 95.31 90 LYS A N 1
ATOM 733 C CA . LYS A 1 90 ? -19.338 0.638 22.914 1.00 95.31 90 LYS A CA 1
ATOM 734 C C . LYS A 1 90 ? -20.650 -0.141 23.027 1.00 95.31 90 LYS A C 1
ATOM 736 O O . LYS A 1 90 ? -21.517 0.261 23.794 1.00 95.31 90 LYS A O 1
ATOM 741 N N . VAL A 1 91 ? -20.787 -1.247 22.292 1.00 97.06 91 VAL A N 1
ATOM 742 C CA . VAL A 1 91 ? -21.983 -2.099 22.337 1.00 97.06 91 VAL A CA 1
ATOM 743 C C . VAL A 1 91 ? -22.146 -2.768 23.693 1.00 97.06 91 VAL A C 1
ATOM 745 O O . VAL A 1 91 ? -23.246 -2.747 24.223 1.00 97.06 91 VAL A O 1
ATOM 748 N N . GLU A 1 92 ? -21.076 -3.309 24.268 1.00 96.00 92 GLU A N 1
ATOM 749 C CA . GLU A 1 92 ? -21.110 -3.947 25.591 1.00 96.00 92 GLU A CA 1
ATOM 750 C C . GLU A 1 92 ? -21.564 -2.973 26.686 1.00 96.00 92 GLU A C 1
ATOM 752 O O . GLU A 1 92 ? -22.308 -3.351 27.586 1.00 96.00 92 GLU A O 1
ATOM 757 N N . ARG A 1 93 ? -21.168 -1.699 26.581 1.00 96.81 93 ARG A N 1
ATOM 758 C CA . ARG A 1 93 ? -21.563 -0.645 27.521 1.00 96.81 93 ARG A CA 1
ATOM 759 C C . ARG A 1 93 ? -22.986 -0.127 27.294 1.00 96.81 93 ARG A C 1
ATOM 761 O O . ARG A 1 93 ? -23.701 0.119 28.257 1.00 96.81 93 ARG A O 1
ATOM 768 N N . GLU A 1 94 ? -23.370 0.124 26.043 1.00 97.44 94 GLU A N 1
ATOM 769 C CA . GLU A 1 94 ? -24.633 0.807 25.702 1.00 97.44 94 GLU A CA 1
ATOM 770 C C . GLU A 1 94 ? -25.803 -0.163 25.475 1.00 97.44 94 GLU A C 1
ATOM 772 O O . GLU A 1 94 ? -26.961 0.237 25.562 1.00 97.44 94 GLU A O 1
ATOM 777 N N . TYR A 1 95 ? -25.511 -1.434 25.193 1.00 95.88 95 TYR A N 1
ATOM 778 C CA . TYR A 1 95 ? -26.485 -2.491 24.926 1.00 95.88 95 TYR A CA 1
ATOM 779 C C . TYR A 1 95 ? -26.059 -3.800 25.625 1.00 95.88 95 TYR A C 1
ATOM 781 O O . TYR A 1 95 ? -25.766 -4.785 24.940 1.00 95.88 95 TYR A O 1
ATOM 789 N N . PRO A 1 96 ? -26.011 -3.843 26.972 1.00 95.00 96 PRO A N 1
ATOM 790 C CA . PRO A 1 96 ? -25.491 -4.998 27.714 1.00 95.00 96 PRO A CA 1
ATOM 791 C C . PRO A 1 96 ? -26.267 -6.299 27.443 1.00 95.00 96 PRO A C 1
ATOM 793 O O . PRO A 1 96 ? -25.671 -7.371 27.408 1.00 95.00 96 PRO A O 1
ATOM 796 N N . ASP A 1 97 ? -27.568 -6.207 27.146 1.00 96.69 97 ASP A N 1
ATOM 797 C CA . ASP A 1 97 ? -28.429 -7.362 26.840 1.00 96.69 97 ASP A CA 1
ATOM 798 C C . ASP A 1 97 ? -28.376 -7.800 25.362 1.00 96.69 97 ASP A C 1
ATOM 800 O O . ASP A 1 97 ? -29.141 -8.660 24.910 1.00 96.69 97 ASP A O 1
ATOM 804 N N . GLN A 1 98 ? -27.495 -7.202 24.552 1.00 96.31 98 GLN A N 1
ATOM 805 C CA . GLN A 1 98 ? -27.377 -7.535 23.137 1.00 96.31 98 GLN A CA 1
ATOM 806 C C . GLN A 1 98 ? -26.891 -8.982 22.969 1.00 96.31 98 GLN A C 1
ATOM 808 O O . GLN A 1 98 ? -25.709 -9.272 23.102 1.00 96.31 98 GLN A O 1
ATOM 813 N N . LYS A 1 99 ? -27.787 -9.881 22.539 1.00 95.50 99 LYS A N 1
ATOM 814 C CA . LYS A 1 99 ? -27.512 -11.322 22.327 1.00 95.50 99 LYS A CA 1
ATOM 815 C C . LYS A 1 99 ? -26.278 -11.625 21.462 1.00 95.50 99 LYS A C 1
ATOM 817 O O . LYS A 1 99 ? -25.630 -12.652 21.634 1.00 95.50 99 LYS A O 1
ATOM 822 N N . TYR A 1 100 ? -25.968 -10.744 20.510 1.00 95.50 100 TYR A N 1
ATOM 823 C CA . TYR A 1 100 ? -24.825 -10.873 19.600 1.00 95.50 100 TYR A CA 1
ATOM 824 C C . TYR A 1 100 ? -24.084 -9.532 19.469 1.00 95.50 100 TYR A C 1
ATOM 826 O O . TYR A 1 100 ? -24.267 -8.823 18.469 1.00 95.50 100 TYR A O 1
ATOM 834 N N . PRO A 1 101 ? -23.253 -9.153 20.457 1.00 91.44 101 PRO A N 1
ATOM 835 C CA . PRO A 1 101 ? -22.647 -7.823 20.515 1.00 91.44 101 PRO A CA 1
ATOM 836 C C . PRO A 1 101 ? -21.716 -7.574 19.325 1.00 91.44 101 PRO A C 1
ATOM 838 O O . PRO A 1 101 ? -21.735 -6.499 18.730 1.00 91.44 101 PRO A O 1
ATOM 841 N N . ILE A 1 102 ? -21.005 -8.608 18.863 1.00 92.31 102 ILE A N 1
ATOM 842 C CA . ILE A 1 102 ? -20.112 -8.514 17.702 1.00 92.31 102 ILE A CA 1
ATOM 843 C C . ILE A 1 102 ? -20.841 -8.192 16.387 1.00 92.31 102 ILE A C 1
ATOM 845 O O . ILE A 1 102 ? -20.300 -7.487 15.536 1.00 92.31 102 ILE A O 1
ATOM 849 N N . ILE A 1 103 ? -22.073 -8.680 16.197 1.00 92.44 103 ILE A N 1
ATOM 850 C CA . ILE A 1 103 ? -22.865 -8.395 14.988 1.00 92.44 103 ILE A CA 1
ATOM 851 C C . ILE A 1 103 ? -23.297 -6.927 15.003 1.00 92.44 103 ILE A C 1
ATOM 853 O O . ILE A 1 103 ? -23.142 -6.220 14.005 1.00 92.44 103 ILE A O 1
ATOM 857 N N . LYS A 1 104 ? -23.774 -6.448 16.158 1.00 94.06 104 LYS A N 1
ATOM 858 C CA . LYS A 1 104 ? -24.143 -5.043 16.354 1.00 94.06 104 LYS A CA 1
ATOM 859 C C . LYS A 1 104 ? -22.932 -4.122 16.188 1.00 94.06 104 LYS A C 1
ATOM 861 O O . LYS A 1 104 ? -23.037 -3.128 15.476 1.00 94.06 104 LYS A O 1
ATOM 866 N N . ALA A 1 105 ? -21.780 -4.484 16.754 1.00 91.12 105 ALA A N 1
ATOM 867 C CA . ALA A 1 105 ? -20.536 -3.730 16.630 1.00 91.12 105 ALA A CA 1
ATOM 868 C C . ALA A 1 105 ? -20.096 -3.606 15.166 1.00 91.12 105 ALA A C 1
ATOM 870 O O . ALA A 1 105 ? -19.831 -2.502 14.702 1.00 91.12 105 ALA A O 1
ATOM 871 N N . LYS A 1 106 ? -20.122 -4.704 14.395 1.00 87.69 106 LYS A N 1
ATOM 872 C CA . LYS A 1 106 ? -19.853 -4.677 12.945 1.00 87.69 106 LYS A CA 1
ATOM 873 C C . LYS A 1 106 ? -20.830 -3.782 12.184 1.00 87.69 106 LYS A C 1
ATOM 875 O O . LYS A 1 106 ? -20.415 -3.068 11.277 1.00 87.69 106 LYS A O 1
ATOM 880 N N . SER A 1 107 ? -22.116 -3.809 12.540 1.00 92.12 107 SER A N 1
ATOM 881 C CA . SER A 1 107 ? -23.125 -2.937 11.929 1.00 92.12 107 SER A CA 1
ATOM 882 C C . SER A 1 107 ? -22.868 -1.458 12.233 1.00 92.12 107 SER A C 1
ATOM 884 O O . SER A 1 107 ? -22.938 -0.640 11.317 1.00 92.12 107 SER A O 1
ATOM 886 N N . LEU A 1 108 ? -22.532 -1.114 13.480 1.00 92.12 108 LEU A N 1
ATOM 887 C CA . LEU A 1 108 ? -22.183 0.254 13.869 1.00 92.12 108 LEU A CA 1
ATOM 888 C C . LEU A 1 108 ? -20.887 0.717 13.207 1.00 92.12 108 LEU A C 1
ATOM 890 O O . LEU A 1 108 ? -20.842 1.833 12.706 1.00 92.12 108 LEU A O 1
ATOM 894 N N . TYR A 1 109 ? -19.875 -0.148 13.148 1.00 86.31 109 TYR A N 1
ATOM 895 C CA . TYR A 1 109 ? -18.620 0.124 12.455 1.00 86.31 109 TYR A CA 1
ATOM 896 C C . TYR A 1 109 ? -18.855 0.379 10.964 1.00 86.31 109 TYR A C 1
ATOM 898 O O . TYR A 1 109 ? -18.391 1.379 10.427 1.00 86.31 109 TYR A O 1
ATOM 906 N N . LYS A 1 110 ? -19.668 -0.456 10.303 1.00 85.25 110 LYS A N 1
ATOM 907 C CA . LYS A 1 110 ? -20.061 -0.239 8.906 1.00 85.25 110 LYS A CA 1
ATOM 908 C C . LYS A 1 110 ? -20.804 1.086 8.731 1.00 85.25 110 LYS A C 1
ATOM 910 O O . LYS A 1 110 ? -20.483 1.828 7.816 1.00 85.25 110 LYS A O 1
ATOM 915 N N . LYS A 1 111 ? -21.755 1.411 9.617 1.00 88.00 111 LYS A N 1
ATOM 916 C CA . LYS A 1 111 ? -22.473 2.696 9.582 1.00 88.00 111 LYS A CA 1
ATOM 917 C C . LYS A 1 111 ? -21.526 3.882 9.780 1.00 88.00 111 LYS A C 1
ATOM 919 O O . LYS A 1 111 ? -21.685 4.884 9.097 1.00 88.00 111 LYS A O 1
ATOM 924 N N . TYR A 1 112 ? -20.560 3.760 10.690 1.00 85.62 112 TYR A N 1
ATOM 925 C CA . TYR A 1 112 ? -19.525 4.765 10.899 1.00 85.62 112 TYR A CA 1
ATOM 926 C C . TYR A 1 112 ? -18.737 4.984 9.612 1.00 85.62 112 TYR A C 1
ATOM 928 O O . TYR A 1 112 ? -18.698 6.115 9.154 1.00 85.62 112 TYR A O 1
ATOM 936 N N . LEU A 1 113 ? -18.219 3.925 8.982 1.00 77.75 113 LEU A N 1
ATOM 937 C CA . LEU A 1 113 ? -17.500 4.011 7.704 1.00 77.75 113 LEU A CA 1
ATOM 938 C C . LEU A 1 113 ? -18.370 4.593 6.574 1.00 77.75 113 LEU A C 1
ATOM 940 O O . LEU A 1 113 ? -17.917 5.430 5.809 1.00 77.75 113 LEU A O 1
ATOM 944 N N . SER A 1 114 ? -19.651 4.232 6.499 1.00 78.94 114 SER A N 1
ATOM 945 C CA . SER A 1 114 ? -20.568 4.787 5.492 1.00 78.94 114 SER A CA 1
ATOM 946 C C . SER A 1 114 ? -21.005 6.233 5.759 1.00 78.94 114 SER A C 1
ATOM 948 O O . SER A 1 114 ? -21.624 6.831 4.889 1.00 78.94 114 SER A O 1
ATOM 950 N N . SER A 1 115 ? -20.747 6.791 6.946 1.00 82.31 115 SER A N 1
ATOM 951 C CA . SER A 1 115 ? -21.131 8.175 7.278 1.00 82.31 115 SER A CA 1
ATOM 952 C C . SER A 1 115 ? -20.107 9.222 6.839 1.00 82.31 115 SER A C 1
ATOM 954 O O . SER A 1 115 ? -20.358 10.417 6.982 1.00 82.31 115 SER A O 1
ATOM 956 N N . TRP A 1 116 ? -18.959 8.782 6.322 1.00 72.81 116 TRP A N 1
ATOM 957 C CA . TRP A 1 116 ? -17.906 9.671 5.853 1.00 72.81 116 TRP A CA 1
ATOM 958 C C . TRP A 1 116 ? -18.220 10.180 4.447 1.00 72.81 116 TRP A C 1
ATOM 960 O O . TRP A 1 116 ? -18.534 9.369 3.575 1.00 72.81 116 TRP A O 1
ATOM 970 N N . PRO A 1 117 ? -18.088 11.493 4.212 1.00 76.69 117 PRO A N 1
ATOM 971 C CA . PRO A 1 117 ? -18.087 12.052 2.868 1.00 76.69 117 PRO A CA 1
ATOM 972 C C . PRO A 1 117 ? -16.998 11.410 1.983 1.00 76.69 117 PRO A C 1
ATOM 974 O O . PRO A 1 117 ? -15.881 11.164 2.449 1.00 76.69 117 PRO A O 1
ATOM 977 N N . GLU A 1 118 ? -17.319 11.109 0.719 1.00 69.31 118 GLU A N 1
ATOM 978 C CA . GLU A 1 118 ? -16.399 10.446 -0.228 1.00 69.31 118 GLU A CA 1
ATOM 979 C C . GLU A 1 118 ? -15.137 11.284 -0.510 1.00 69.31 118 GLU A C 1
ATOM 981 O O . GLU A 1 118 ? -14.047 10.744 -0.699 1.00 69.31 118 GLU A O 1
ATOM 986 N N . ASP A 1 119 ? -15.253 12.612 -0.436 1.00 69.69 119 ASP A N 1
ATOM 987 C CA . ASP A 1 119 ? -14.153 13.573 -0.576 1.00 69.69 119 ASP A CA 1
ATOM 988 C C . ASP A 1 119 ? -13.119 13.500 0.566 1.00 69.69 119 ASP A C 1
ATOM 990 O O . ASP A 1 119 ? -12.017 14.034 0.443 1.00 69.69 119 ASP A O 1
ATOM 994 N N . GLN A 1 120 ? -13.411 12.787 1.661 1.00 76.06 120 GLN A N 1
ATOM 995 C CA . GLN A 1 120 ? -12.482 12.606 2.784 1.00 76.06 120 GLN A CA 1
ATOM 996 C C . GLN A 1 120 ? -11.670 11.305 2.719 1.00 76.06 120 GLN A C 1
ATOM 998 O O . GLN A 1 120 ? -10.818 11.068 3.582 1.00 76.06 120 GLN A O 1
ATOM 1003 N N . TRP A 1 121 ? -11.890 10.446 1.719 1.00 75.88 121 TRP A N 1
ATOM 1004 C CA . TRP A 1 121 ? -11.176 9.168 1.621 1.00 75.88 121 TRP A CA 1
ATOM 1005 C C . TRP A 1 121 ? -9.667 9.339 1.461 1.00 75.88 121 TRP A C 1
ATOM 1007 O O . TRP A 1 121 ? -8.897 8.636 2.122 1.00 75.88 121 TRP A O 1
ATOM 1017 N N . GLU A 1 122 ? -9.240 10.297 0.636 1.00 76.50 122 GLU A N 1
ATOM 1018 C CA . GLU A 1 122 ? -7.821 10.612 0.469 1.00 76.50 122 GLU A CA 1
ATOM 1019 C C . GLU A 1 122 ? -7.208 11.116 1.778 1.00 76.50 122 GLU A C 1
ATOM 1021 O O . GLU A 1 122 ? -6.154 10.629 2.190 1.00 76.50 122 GLU A O 1
ATOM 1026 N N . LEU A 1 123 ? -7.892 12.038 2.464 1.00 79.62 123 LEU A N 1
ATOM 1027 C CA . LEU A 1 123 ? -7.425 12.603 3.728 1.00 79.62 123 LEU A CA 1
ATOM 1028 C C . LEU A 1 123 ? -7.185 11.505 4.773 1.00 79.62 123 LEU A C 1
ATOM 1030 O O . LEU A 1 123 ? -6.170 11.516 5.460 1.00 79.62 123 LEU A O 1
ATOM 1034 N N . ARG A 1 124 ? -8.063 10.501 4.851 1.00 77.00 124 ARG A N 1
ATOM 1035 C CA . ARG A 1 124 ? -7.903 9.369 5.779 1.00 77.00 124 ARG A CA 1
ATOM 1036 C C . ARG A 1 124 ? -6.786 8.410 5.387 1.00 77.00 124 ARG A C 1
ATOM 1038 O O . ARG A 1 124 ? -6.054 7.927 6.258 1.00 77.00 124 ARG A O 1
ATOM 1045 N N . ALA A 1 125 ? -6.635 8.130 4.093 1.00 78.00 125 ALA A N 1
ATOM 1046 C CA . ALA A 1 125 ? -5.494 7.363 3.607 1.00 78.00 125 ALA A CA 1
ATOM 1047 C C . ALA A 1 125 ? -4.178 8.079 3.960 1.00 78.00 125 ALA A C 1
ATOM 1049 O O . ALA A 1 125 ? -3.233 7.429 4.412 1.00 78.00 125 ALA A O 1
ATOM 1050 N N . LEU A 1 126 ? -4.157 9.411 3.842 1.00 80.50 126 LEU A N 1
ATOM 1051 C CA . LEU A 1 126 ? -3.034 10.260 4.220 1.00 80.50 126 LEU A CA 1
ATOM 1052 C C . LEU A 1 126 ? -2.776 10.253 5.730 1.00 80.50 126 LEU A C 1
ATOM 1054 O O . LEU A 1 126 ? -1.651 9.995 6.131 1.00 80.50 126 LEU A O 1
ATOM 1058 N N . GLU A 1 127 ? -3.784 10.453 6.580 1.00 83.19 127 GLU A N 1
ATOM 1059 C CA . GLU A 1 127 ? -3.625 10.366 8.042 1.00 83.19 127 GLU A CA 1
ATOM 1060 C C . GLU A 1 127 ? -3.046 9.014 8.473 1.00 83.19 127 GLU A C 1
ATOM 1062 O O . GLU A 1 127 ? -2.153 8.940 9.320 1.00 83.19 127 GLU A O 1
ATOM 1067 N N . THR A 1 128 ? -3.526 7.932 7.853 1.00 81.44 128 THR A N 1
ATOM 1068 C CA . THR A 1 128 ? -3.016 6.581 8.099 1.00 81.44 128 THR A CA 1
ATOM 1069 C C . THR A 1 128 ? -1.558 6.452 7.662 1.00 81.44 128 THR A C 1
ATOM 1071 O O . THR A 1 128 ? -0.756 5.855 8.388 1.00 81.44 128 THR A O 1
ATOM 1074 N N . GLU A 1 129 ? -1.203 6.962 6.476 1.00 81.75 129 GLU A N 1
ATOM 1075 C CA . GLU A 1 129 ? 0.184 7.001 5.991 1.00 81.75 129 GLU A CA 1
ATOM 1076 C C . GLU A 1 129 ? 1.074 7.743 6.980 1.00 81.75 129 GLU A C 1
ATOM 1078 O O . GLU A 1 129 ? 1.987 7.121 7.525 1.00 81.75 129 GLU A O 1
ATOM 1083 N N . THR A 1 130 ? 0.721 8.988 7.303 1.00 83.69 130 THR A N 1
ATOM 1084 C CA . THR A 1 130 ? 1.430 9.848 8.251 1.00 83.69 130 THR A CA 1
ATOM 1085 C C . THR A 1 130 ? 1.651 9.147 9.583 1.00 83.69 130 THR A C 1
ATOM 1087 O O . THR A 1 130 ? 2.773 9.103 10.072 1.00 83.69 130 THR A O 1
ATOM 1090 N N . HIS A 1 131 ? 0.622 8.520 10.161 1.00 85.38 131 HIS A N 1
ATOM 1091 C CA . HIS A 1 131 ? 0.786 7.815 11.431 1.00 85.38 131 HIS A CA 1
ATOM 1092 C C . HIS A 1 131 ? 1.814 6.681 11.342 1.00 85.38 131 HIS A C 1
ATOM 1094 O O . HIS A 1 131 ? 2.623 6.501 12.248 1.00 85.38 131 HIS A O 1
ATOM 1100 N N . VAL A 1 132 ? 1.814 5.898 10.262 1.00 83.38 132 VAL A N 1
ATOM 1101 C CA . VAL A 1 132 ? 2.810 4.826 10.109 1.00 83.38 132 VAL A CA 1
ATOM 1102 C C . VAL A 1 132 ? 4.195 5.380 9.813 1.00 83.38 132 VAL A C 1
ATOM 1104 O O . VAL A 1 132 ? 5.163 4.823 10.323 1.00 83.38 132 VAL A O 1
ATOM 1107 N N . GLU A 1 133 ? 4.310 6.452 9.033 1.00 83.75 133 GLU A N 1
ATOM 1108 C CA . GLU A 1 133 ? 5.586 7.146 8.866 1.00 83.75 133 GLU A CA 1
ATOM 1109 C C . GLU A 1 133 ? 6.121 7.597 10.226 1.00 83.75 133 GLU A C 1
ATOM 1111 O O . GLU A 1 133 ? 7.256 7.258 10.552 1.00 83.75 133 GLU A O 1
ATOM 1116 N N . CYS A 1 134 ? 5.284 8.197 11.081 1.00 86.50 134 CYS A N 1
ATOM 1117 C CA . CYS A 1 134 ? 5.648 8.530 12.458 1.00 86.50 134 CYS A CA 1
ATOM 1118 C C . CYS A 1 134 ? 6.092 7.295 13.257 1.00 86.50 134 CYS A C 1
ATOM 1120 O O . CYS A 1 134 ? 7.094 7.359 13.965 1.00 86.50 134 CYS A O 1
ATOM 1122 N N . GLN A 1 135 ? 5.406 6.152 13.139 1.00 86.38 135 GLN A N 1
ATOM 1123 C CA . GLN A 1 135 ? 5.825 4.904 13.802 1.00 86.38 135 GLN A CA 1
ATOM 1124 C C . GLN A 1 135 ? 7.206 4.427 13.340 1.00 86.38 135 GLN A C 1
ATOM 1126 O O . GLN A 1 135 ? 7.972 3.896 14.152 1.00 86.38 135 GLN A O 1
ATOM 1131 N N . ILE A 1 136 ? 7.527 4.604 12.057 1.00 84.38 136 ILE A N 1
ATOM 1132 C CA . ILE A 1 136 ? 8.807 4.204 11.464 1.00 84.38 136 ILE A CA 1
ATOM 1133 C C . ILE A 1 136 ? 9.922 5.176 11.863 1.00 84.38 136 ILE A C 1
ATOM 1135 O O . ILE A 1 136 ? 11.009 4.726 12.227 1.00 84.38 136 ILE A O 1
ATOM 1139 N N . SER A 1 137 ? 9.645 6.481 11.823 1.00 86.31 137 SER A N 1
ATOM 1140 C CA . SER A 1 137 ? 10.610 7.567 12.017 1.00 86.31 137 SER A CA 1
ATOM 1141 C C . SER A 1 137 ? 10.731 8.060 13.460 1.00 86.31 137 SER A C 1
ATOM 1143 O O . SER A 1 137 ? 11.454 9.020 13.707 1.00 86.31 137 SER A O 1
ATOM 1145 N N . SER A 1 138 ? 10.020 7.462 14.418 1.00 90.69 138 SER A N 1
ATOM 1146 C CA . SER A 1 138 ? 10.173 7.800 15.837 1.00 90.69 138 SER A CA 1
ATOM 1147 C C . SER A 1 138 ? 11.334 7.046 16.472 1.00 90.69 138 SER A C 1
ATOM 1149 O O . SER A 1 138 ? 11.557 5.868 16.180 1.00 90.69 138 SER A O 1
ATOM 1151 N N . LEU A 1 139 ? 12.041 7.723 17.380 1.00 94.31 139 LEU A N 1
ATOM 1152 C CA . LEU A 1 139 ? 13.107 7.126 18.178 1.00 94.31 139 LEU A CA 1
ATOM 1153 C C . LEU A 1 139 ? 12.544 6.060 19.120 1.00 94.31 139 LEU A C 1
ATOM 1155 O O . LEU A 1 139 ? 11.527 6.261 19.793 1.00 94.31 139 LEU A O 1
ATOM 1159 N N . ARG A 1 140 ? 13.239 4.928 19.184 1.00 93.88 140 ARG A N 1
ATOM 1160 C CA . ARG A 1 140 ? 12.895 3.776 20.012 1.00 93.88 140 ARG A CA 1
ATOM 1161 C C . ARG A 1 140 ? 14.076 3.343 20.858 1.00 93.88 140 ARG A C 1
ATOM 1163 O O . ARG A 1 140 ? 15.232 3.501 20.470 1.00 93.88 140 ARG A O 1
ATOM 1170 N N . LYS A 1 141 ? 13.762 2.756 22.011 1.00 94.81 141 LYS A N 1
ATOM 1171 C CA . LYS A 1 141 ? 14.752 2.190 22.928 1.00 94.81 141 LYS A CA 1
ATOM 1172 C C . LYS A 1 141 ? 15.130 0.788 22.456 1.00 94.81 141 LYS A C 1
ATOM 1174 O O . LYS A 1 141 ? 14.287 -0.107 22.404 1.00 94.81 141 LYS A O 1
ATOM 1179 N N . GLY A 1 142 ? 16.395 0.608 22.093 1.00 92.56 142 GLY A N 1
ATOM 1180 C CA . GLY A 1 142 ? 17.001 -0.675 21.748 1.00 92.56 142 GLY A CA 1
ATOM 1181 C C . GLY A 1 142 ? 18.033 -1.116 22.780 1.00 92.56 142 GLY A C 1
ATOM 1182 O O . GLY A 1 142 ? 18.418 -0.360 23.668 1.00 92.56 142 GLY A O 1
ATOM 1183 N N . SER A 1 143 ? 18.524 -2.348 22.641 1.00 90.56 143 SER A N 1
ATOM 1184 C CA . SER A 1 143 ? 19.563 -2.900 23.523 1.00 90.56 143 SER A CA 1
ATOM 1185 C C . SER A 1 143 ? 20.905 -2.166 23.421 1.00 90.56 143 SER A C 1
ATOM 1187 O O . SER A 1 143 ? 21.706 -2.240 24.344 1.00 90.56 143 SER A O 1
ATOM 1189 N N . THR A 1 144 ? 21.157 -1.472 22.308 1.00 91.94 144 THR A N 1
ATOM 1190 C CA . THR A 1 144 ? 22.408 -0.749 22.021 1.00 91.94 144 THR A CA 1
ATOM 1191 C C . THR A 1 144 ? 22.247 0.774 22.043 1.00 91.94 144 THR A C 1
ATOM 1193 O O . THR A 1 144 ? 23.179 1.481 21.673 1.00 91.94 144 THR A O 1
ATOM 1196 N N . GLY A 1 145 ? 21.084 1.292 22.452 1.00 94.25 145 GLY A N 1
ATOM 1197 C CA . GLY A 1 145 ? 20.791 2.726 22.476 1.00 94.25 145 GLY A CA 1
ATOM 1198 C C . GLY A 1 145 ? 19.516 3.099 21.722 1.00 94.25 145 GLY A C 1
ATOM 1199 O O . GLY A 1 145 ? 18.623 2.270 21.534 1.00 94.25 145 GLY A O 1
ATOM 1200 N N . LEU A 1 146 ? 19.425 4.370 21.328 1.00 94.31 146 LEU A N 1
ATOM 1201 C CA . LEU A 1 146 ? 18.301 4.902 20.562 1.00 94.31 146 LEU A CA 1
ATOM 1202 C C . LEU A 1 146 ? 18.496 4.652 19.066 1.00 94.31 146 LEU A C 1
ATOM 1204 O O . LEU A 1 146 ? 19.602 4.801 18.551 1.00 94.31 146 LEU A O 1
ATOM 1208 N N . PHE A 1 147 ? 17.418 4.294 18.379 1.00 93.50 147 PHE A N 1
ATOM 1209 C CA . PHE A 1 147 ? 17.418 4.057 16.935 1.00 93.50 147 PHE A CA 1
ATOM 1210 C C . PHE A 1 147 ? 16.014 4.279 16.351 1.00 93.50 147 PHE A C 1
ATOM 1212 O O . PHE A 1 147 ? 15.033 4.351 17.097 1.00 93.50 147 PHE A O 1
ATOM 1219 N N . PHE A 1 148 ? 15.896 4.383 15.029 1.00 89.88 148 PHE A N 1
ATOM 1220 C CA . PHE A 1 148 ? 14.614 4.450 14.327 1.00 89.88 148 PHE A CA 1
ATOM 1221 C C . PHE A 1 148 ? 14.184 3.060 13.858 1.00 89.88 148 PHE A C 1
ATOM 1223 O O . PHE A 1 148 ? 15.007 2.251 13.447 1.00 89.88 148 PHE A O 1
ATOM 1230 N N . THR A 1 149 ? 12.881 2.770 13.809 1.00 85.06 149 THR A N 1
ATOM 1231 C CA . THR A 1 149 ? 12.404 1.482 13.254 1.00 85.06 149 THR A CA 1
ATOM 1232 C C . THR A 1 149 ? 12.870 1.268 11.812 1.00 85.06 149 THR A C 1
ATOM 1234 O O . THR A 1 149 ? 13.082 0.131 11.397 1.00 85.06 149 THR A O 1
ATOM 1237 N N . GLY A 1 150 ? 13.032 2.357 11.052 1.00 81.88 150 GLY A N 1
ATOM 1238 C CA . GLY A 1 150 ? 13.593 2.327 9.701 1.00 81.88 150 GLY A CA 1
ATOM 1239 C C . GLY A 1 150 ? 15.030 1.797 9.635 1.00 81.88 150 GLY A C 1
ATOM 1240 O O . GLY A 1 150 ? 15.407 1.249 8.609 1.00 81.88 150 GLY A O 1
ATOM 1241 N N . ASP A 1 151 ? 15.797 1.866 10.724 1.00 84.94 151 ASP A N 1
ATOM 1242 C CA . ASP A 1 151 ? 17.179 1.366 10.776 1.00 84.94 151 ASP A CA 1
ATOM 1243 C C . ASP A 1 151 ? 17.246 -0.161 10.902 1.00 84.94 151 ASP A C 1
ATOM 1245 O O . ASP A 1 151 ? 18.304 -0.759 10.721 1.00 84.94 151 ASP A O 1
ATOM 1249 N N . LEU A 1 152 ? 16.121 -0.818 11.211 1.00 83.31 152 LEU A N 1
ATOM 1250 C CA . LEU A 1 152 ? 16.067 -2.279 11.241 1.00 83.31 152 LEU A CA 1
ATOM 1251 C C . LEU A 1 152 ? 16.193 -2.871 9.835 1.00 83.31 152 LEU A C 1
ATOM 1253 O O . LEU A 1 152 ? 16.592 -4.023 9.698 1.00 83.31 152 LEU A O 1
ATOM 1257 N N . THR A 1 153 ? 15.851 -2.104 8.797 1.00 79.00 153 THR A N 1
ATOM 1258 C CA . THR A 1 153 ? 15.756 -2.606 7.433 1.00 79.00 153 THR A CA 1
ATOM 1259 C C . THR A 1 153 ? 16.933 -2.188 6.552 1.00 79.00 153 THR A C 1
ATOM 1261 O O . THR A 1 153 ? 17.448 -1.081 6.647 1.00 79.00 153 THR A O 1
ATOM 1264 N N . GLU A 1 154 ? 17.329 -3.070 5.632 1.00 76.75 154 GLU A N 1
ATOM 1265 C CA . GLU A 1 154 ? 18.323 -2.774 4.588 1.00 76.75 154 GLU A CA 1
ATOM 1266 C C . GLU A 1 154 ? 17.772 -1.840 3.490 1.00 76.75 154 GLU A C 1
ATOM 1268 O O . GLU A 1 154 ? 18.514 -1.362 2.627 1.00 76.75 154 GLU A O 1
ATOM 1273 N N . PHE A 1 155 ? 16.459 -1.585 3.490 1.00 75.00 155 PHE A N 1
ATOM 1274 C CA . PHE A 1 155 ? 15.813 -0.701 2.530 1.00 75.00 155 PHE A CA 1
ATOM 1275 C C . PHE A 1 155 ? 16.155 0.758 2.817 1.00 75.00 155 PHE A C 1
ATOM 1277 O O . PHE A 1 155 ? 15.882 1.287 3.891 1.00 75.00 155 PHE A O 1
ATOM 1284 N N . GLN A 1 156 ? 16.688 1.443 1.808 1.00 74.00 156 GLN A N 1
ATOM 1285 C CA . GLN A 1 156 ? 17.026 2.855 1.918 1.00 74.00 156 GLN A CA 1
ATOM 1286 C C . GLN A 1 156 ? 15.979 3.699 1.203 1.00 74.00 156 GLN A C 1
ATOM 1288 O O . GLN A 1 156 ? 15.588 3.412 0.063 1.00 74.00 156 GLN A O 1
ATOM 1293 N N . SER A 1 157 ? 15.553 4.782 1.859 1.00 71.00 157 SER A N 1
ATOM 1294 C CA . SER A 1 157 ? 14.734 5.809 1.218 1.00 71.00 157 SER A CA 1
ATOM 1295 C C . SER A 1 157 ? 15.505 6.380 0.031 1.00 71.00 157 SER A C 1
ATOM 1297 O O . SER A 1 157 ? 16.510 7.080 0.177 1.00 71.00 157 SER A O 1
ATOM 1299 N N . CYS A 1 158 ? 15.046 6.060 -1.174 1.00 64.25 158 CYS A N 1
ATOM 1300 C CA . CYS A 1 158 ? 15.705 6.487 -2.396 1.00 64.25 158 CYS A CA 1
ATOM 1301 C C . CYS A 1 158 ? 15.206 7.869 -2.799 1.00 64.25 158 CYS A C 1
ATOM 1303 O O . CYS A 1 158 ? 14.482 8.018 -3.776 1.00 64.25 158 CYS A O 1
ATOM 1305 N N . LYS A 1 159 ? 15.635 8.902 -2.063 1.00 58.97 159 LYS A N 1
ATOM 1306 C CA . LYS A 1 159 ? 15.362 10.301 -2.438 1.00 58.97 159 LYS A CA 1
ATOM 1307 C C . LYS A 1 159 ? 16.107 10.736 -3.706 1.00 58.97 159 LYS A C 1
ATOM 1309 O O . LYS A 1 159 ? 15.735 11.734 -4.307 1.00 58.97 159 LYS A O 1
ATOM 1314 N N . LYS A 1 160 ? 17.181 10.030 -4.092 1.00 52.16 160 LYS A N 1
ATOM 1315 C CA . LYS A 1 160 ? 18.171 10.544 -5.055 1.00 52.16 160 LYS A CA 1
ATOM 1316 C C . LYS A 1 160 ? 18.104 10.029 -6.496 1.00 52.16 160 LYS A C 1
ATOM 1318 O O . LYS A 1 160 ? 18.746 10.648 -7.331 1.00 52.16 160 LYS A O 1
ATOM 1323 N N . HIS A 1 161 ? 17.399 8.951 -6.847 1.00 50.91 161 HIS A N 1
ATOM 1324 C CA . HIS A 1 161 ? 17.729 8.280 -8.119 1.00 50.91 161 HIS A CA 1
ATOM 1325 C C . HIS A 1 161 ? 16.565 7.697 -8.907 1.00 50.91 161 HIS A C 1
ATOM 1327 O O . HIS A 1 161 ? 16.537 6.495 -9.130 1.00 50.91 161 HIS A O 1
ATOM 1333 N N . TYR A 1 162 ? 15.715 8.564 -9.453 1.00 59.06 162 TYR A N 1
ATOM 1334 C CA . TYR A 1 162 ? 15.273 8.412 -10.841 1.00 59.06 162 TYR A CA 1
ATOM 1335 C C . TYR A 1 162 ? 15.286 9.807 -11.454 1.00 59.06 162 TYR A C 1
ATOM 1337 O O . TYR A 1 162 ? 14.431 10.629 -11.134 1.00 59.06 162 TYR A O 1
ATOM 1345 N N . GLU A 1 163 ? 16.280 10.093 -12.295 1.00 65.44 163 GLU A N 1
ATOM 1346 C CA . GLU A 1 163 ? 16.191 11.211 -13.233 1.00 65.44 163 GLU A CA 1
ATOM 1347 C C . GLU A 1 163 ? 15.066 10.859 -14.200 1.00 65.44 163 GLU A C 1
ATOM 1349 O O . GLU A 1 163 ? 15.289 10.251 -15.248 1.00 65.44 163 GLU A O 1
ATOM 1354 N N . ARG A 1 164 ? 13.831 11.152 -13.784 1.00 77.38 164 ARG A N 1
ATOM 1355 C CA . ARG A 1 164 ? 12.688 11.123 -14.680 1.00 77.38 164 ARG A CA 1
ATOM 1356 C C . ARG A 1 164 ? 13.065 11.919 -15.907 1.00 77.38 164 ARG A C 1
ATOM 1358 O O . ARG A 1 164 ? 13.484 13.074 -15.812 1.00 77.38 164 ARG A O 1
ATOM 1365 N N . LYS A 1 165 ? 12.941 11.282 -17.055 1.00 85.44 165 LYS A N 1
ATOM 1366 C CA . LYS A 1 165 ? 13.142 11.949 -18.322 1.00 85.44 165 LYS A CA 1
ATOM 1367 C C . LYS A 1 165 ? 11.852 12.636 -18.711 1.00 85.44 165 LYS A C 1
ATOM 1369 O O . LYS A 1 165 ? 10.759 12.274 -18.275 1.00 85.44 165 LYS A O 1
ATOM 1374 N N . HIS A 1 166 ? 11.995 13.648 -19.554 1.00 84.44 166 HIS A N 1
ATOM 1375 C CA . HIS A 1 166 ? 10.845 14.264 -20.186 1.00 84.44 166 HIS A CA 1
ATOM 1376 C C . HIS A 1 166 ? 9.990 13.186 -20.875 1.00 84.44 166 HIS A C 1
ATOM 1378 O O . HIS A 1 166 ? 10.521 12.374 -21.633 1.00 84.44 166 HIS A O 1
ATOM 1384 N N . GLY A 1 167 ? 8.688 13.177 -20.584 1.00 84.94 167 GLY A N 1
ATOM 1385 C CA . GLY A 1 167 ? 7.737 12.191 -21.103 1.00 84.94 167 GLY A CA 1
ATOM 1386 C C . GLY A 1 167 ? 7.482 10.980 -20.197 1.00 84.94 167 GLY A C 1
ATOM 1387 O O . GLY A 1 167 ? 6.546 10.231 -20.471 1.00 84.94 167 GLY A O 1
ATOM 1388 N N . ASP A 1 168 ? 8.241 10.796 -19.111 1.00 87.38 168 ASP A N 1
ATOM 1389 C CA . ASP A 1 168 ? 7.915 9.758 -18.131 1.00 87.38 168 ASP A CA 1
ATOM 1390 C C . ASP A 1 168 ? 6.596 10.058 -17.404 1.00 87.38 168 ASP A C 1
ATOM 1392 O O . ASP A 1 168 ? 6.294 11.221 -17.114 1.00 87.38 168 ASP A O 1
ATOM 1396 N N . PRO A 1 169 ? 5.832 9.019 -17.028 1.00 88.06 169 PRO A N 1
ATOM 1397 C CA . PRO A 1 169 ? 4.651 9.189 -16.197 1.00 88.06 169 PRO A CA 1
ATOM 1398 C C . PRO A 1 169 ? 5.002 9.787 -14.828 1.00 88.06 169 PRO A C 1
ATOM 1400 O O . PRO A 1 169 ? 6.090 9.557 -14.296 1.00 88.06 169 PRO A O 1
ATOM 1403 N N . GLY A 1 170 ? 4.070 10.540 -14.237 1.00 86.25 170 GLY A N 1
ATOM 1404 C CA . GLY A 1 170 ? 4.183 11.088 -12.879 1.00 86.25 170 GLY A CA 1
ATOM 1405 C C . GLY A 1 170 ? 3.976 10.033 -11.784 1.00 86.25 170 GLY A C 1
ATOM 1406 O O . GLY A 1 170 ? 3.553 8.917 -12.059 1.00 86.25 170 GLY A O 1
ATOM 1407 N N . ASP A 1 171 ? 4.321 10.372 -10.539 1.00 85.25 171 ASP A N 1
ATOM 1408 C CA . ASP A 1 171 ? 4.118 9.503 -9.357 1.00 85.25 171 ASP A CA 1
ATOM 1409 C C . ASP A 1 171 ? 2.731 9.696 -8.742 1.00 85.25 171 ASP A C 1
ATOM 1411 O O . ASP A 1 171 ? 2.436 9.207 -7.653 1.00 85.25 171 ASP A O 1
ATOM 1415 N N . PHE A 1 172 ? 1.891 10.462 -9.422 1.00 85.44 172 PHE A N 1
ATOM 1416 C CA . PHE A 1 172 ? 0.541 10.761 -9.016 1.00 85.44 172 PHE A CA 1
ATOM 1417 C C . PHE A 1 172 ? -0.318 11.025 -10.246 1.00 85.44 172 PHE A C 1
ATOM 1419 O O . PHE A 1 172 ? 0.178 11.375 -11.321 1.00 85.44 172 PHE A O 1
ATOM 1426 N N . GLU A 1 173 ? -1.616 10.888 -10.045 1.00 81.69 173 GLU A N 1
ATOM 1427 C CA . GLU A 1 173 ? -2.654 11.300 -10.971 1.00 81.69 173 GLU A CA 1
ATOM 1428 C C . GLU A 1 173 ? -3.679 12.074 -10.152 1.00 81.69 173 GLU A C 1
ATOM 1430 O O . GLU A 1 173 ? -4.186 11.571 -9.148 1.00 81.69 173 GLU A O 1
ATOM 1435 N N . SER A 1 174 ? -3.915 13.326 -10.537 1.00 72.62 174 SER A N 1
ATOM 1436 C CA . SER A 1 174 ? -4.942 14.169 -9.936 1.00 72.62 174 SER A CA 1
ATOM 1437 C C . SER A 1 174 ? -6.135 14.238 -10.879 1.00 72.62 174 SER A C 1
ATOM 1439 O O . SER A 1 174 ? -6.034 14.826 -11.960 1.00 72.62 174 SER A O 1
ATOM 1441 N N . GLY A 1 175 ? -7.258 13.668 -10.462 1.00 62.19 175 GLY A N 1
ATOM 1442 C CA . GLY A 1 175 ? -8.544 13.897 -11.097 1.00 62.19 175 GLY A CA 1
ATOM 1443 C C . GLY A 1 175 ? -9.127 15.233 -10.688 1.00 62.19 175 GLY A C 1
ATOM 1444 O O . GLY A 1 175 ? -9.369 15.440 -9.503 1.00 62.19 175 GLY A O 1
ATOM 1445 N N . PHE A 1 176 ? -9.409 16.124 -11.636 1.00 51.41 176 PHE A N 1
ATOM 1446 C CA . PHE A 1 176 ? -10.307 17.249 -11.379 1.00 51.41 176 PHE A CA 1
ATOM 1447 C C . PHE A 1 176 ? -11.615 17.042 -12.155 1.00 51.41 176 PHE A C 1
ATOM 1449 O O . PHE A 1 176 ? -11.544 16.699 -13.334 1.00 51.41 176 PHE A O 1
ATOM 1456 N N . PRO A 1 177 ? -12.801 17.271 -11.562 1.00 47.94 177 PRO A N 1
ATOM 1457 C CA . PRO A 1 177 ? -13.044 17.570 -10.152 1.00 47.94 177 PRO A CA 1
ATOM 1458 C C . PRO A 1 177 ? -13.317 16.327 -9.278 1.00 47.94 177 PRO A C 1
ATOM 1460 O O . PRO A 1 177 ? -13.336 16.479 -8.065 1.00 47.94 177 PRO A O 1
ATOM 1463 N N . TYR A 1 178 ? -13.502 15.121 -9.843 1.00 51.88 178 TYR A N 1
ATOM 1464 C CA . TYR A 1 178 ? -13.934 13.931 -9.074 1.00 51.88 178 TYR A CA 1
ATOM 1465 C C . TYR A 1 178 ? -13.459 12.575 -9.626 1.00 51.88 178 TYR A C 1
ATOM 1467 O O . TYR A 1 178 ? -13.974 11.529 -9.241 1.00 51.88 178 TYR A O 1
ATOM 1475 N N . GLU A 1 179 ? -12.490 12.550 -10.538 1.00 60.12 179 GLU A N 1
ATOM 1476 C CA . GLU A 1 179 ? -12.134 11.318 -11.246 1.00 60.12 179 GLU A CA 1
ATOM 1477 C C . GLU A 1 179 ? -10.734 10.845 -10.861 1.00 60.12 179 GLU A C 1
ATOM 1479 O O . GLU A 1 179 ? -9.768 11.181 -11.529 1.00 60.12 179 GLU A O 1
ATOM 1484 N N . ILE A 1 180 ? -10.638 9.997 -9.829 1.00 61.19 180 ILE A N 1
ATOM 1485 C CA . ILE A 1 180 ? -9.505 9.065 -9.653 1.00 61.19 180 ILE A CA 1
ATOM 1486 C C . ILE A 1 180 ? -8.208 9.771 -9.195 1.00 61.19 180 ILE A C 1
ATOM 1488 O O . ILE A 1 180 ? -7.361 10.169 -9.991 1.00 61.19 180 ILE A O 1
ATOM 1492 N N . CYS A 1 181 ? -8.020 9.874 -7.872 1.00 77.00 181 CYS A N 1
ATOM 1493 C CA . CYS A 1 181 ? -6.783 10.376 -7.262 1.00 77.00 181 CYS A CA 1
ATOM 1494 C C . CYS A 1 181 ? -5.936 9.229 -6.701 1.00 77.00 181 CYS A C 1
ATOM 1496 O O . CYS A 1 181 ? -6.383 8.466 -5.834 1.00 77.00 181 CYS A O 1
ATOM 1498 N N . TRP A 1 182 ? -4.686 9.131 -7.154 1.00 85.62 182 TRP A N 1
ATOM 1499 C CA . TRP A 1 182 ? -3.675 8.295 -6.508 1.00 85.62 182 TRP A CA 1
ATOM 1500 C C . TRP A 1 182 ? -2.309 8.958 -6.492 1.00 85.62 182 TRP A C 1
ATOM 1502 O O . TRP A 1 182 ? -1.997 9.818 -7.312 1.00 85.62 182 TRP A O 1
ATOM 1512 N N . THR A 1 183 ? -1.480 8.538 -5.541 1.00 86.62 183 THR A N 1
ATOM 1513 C CA . THR A 1 183 ? -0.115 9.038 -5.404 1.00 86.62 183 THR A CA 1
ATOM 1514 C C . THR A 1 183 ? 0.789 8.021 -4.713 1.00 86.62 183 THR A C 1
ATOM 1516 O O . THR A 1 183 ? 0.371 7.310 -3.793 1.00 86.62 183 THR A O 1
ATOM 1519 N N . VAL A 1 184 ? 2.035 7.933 -5.175 1.00 85.69 184 VAL A N 1
ATOM 1520 C CA . VAL A 1 184 ? 3.132 7.242 -4.493 1.00 85.69 184 VAL A CA 1
ATOM 1521 C C . VAL A 1 184 ? 3.638 8.162 -3.387 1.00 85.69 184 VAL A C 1
ATOM 1523 O O . VAL A 1 184 ? 4.163 9.239 -3.653 1.00 85.69 184 VAL A O 1
ATOM 1526 N N . ARG A 1 185 ? 3.476 7.733 -2.133 1.00 83.94 185 ARG A N 1
ATOM 1527 C CA . ARG A 1 185 ? 3.861 8.512 -0.945 1.00 83.94 185 ARG A CA 1
ATOM 1528 C C . ARG A 1 185 ? 5.306 8.274 -0.565 1.00 83.94 185 ARG A C 1
ATOM 1530 O O . ARG A 1 185 ? 6.071 9.210 -0.360 1.00 83.94 185 ARG A O 1
ATOM 1537 N N . SER A 1 186 ? 5.679 7.005 -0.507 1.00 79.94 186 SER A N 1
ATOM 1538 C CA . SER A 1 186 ? 7.007 6.604 -0.091 1.00 79.94 186 SER A CA 1
ATOM 1539 C C . SER A 1 186 ? 7.509 5.463 -0.955 1.00 79.94 186 SER A C 1
ATOM 1541 O O . SER A 1 186 ? 6.758 4.631 -1.469 1.00 79.94 186 SER A O 1
ATOM 1543 N N . ARG A 1 187 ? 8.821 5.449 -1.151 1.00 81.44 187 ARG A N 1
ATOM 1544 C CA . ARG A 1 187 ? 9.511 4.406 -1.886 1.00 81.44 187 ARG A CA 1
ATOM 1545 C C . ARG A 1 187 ? 10.849 4.133 -1.227 1.00 81.44 187 ARG A C 1
ATOM 1547 O O . ARG A 1 187 ? 11.624 5.055 -0.965 1.00 81.44 187 ARG A O 1
ATOM 1554 N N . ALA A 1 188 ? 11.129 2.862 -1.005 1.00 79.94 188 ALA A N 1
ATOM 1555 C CA . ALA A 1 188 ? 12.410 2.400 -0.517 1.00 79.94 188 ALA A CA 1
ATOM 1556 C C . ALA A 1 188 ? 12.936 1.322 -1.459 1.00 79.94 188 ALA A C 1
ATOM 1558 O O . ALA A 1 188 ? 12.216 0.379 -1.779 1.00 79.94 188 ALA A O 1
ATOM 1559 N N . ASP A 1 189 ? 14.176 1.460 -1.916 1.00 78.19 189 ASP A N 1
ATOM 1560 C CA . ASP A 1 189 ? 14.818 0.442 -2.747 1.00 78.19 189 ASP A CA 1
ATOM 1561 C C . ASP A 1 189 ? 15.861 -0.298 -1.905 1.00 78.19 189 ASP A C 1
ATOM 1563 O O . ASP A 1 189 ? 16.471 0.274 -0.994 1.00 78.19 189 ASP A O 1
ATOM 1567 N N . LEU A 1 190 ? 16.067 -1.580 -2.206 1.00 75.88 190 LEU A N 1
ATOM 1568 C CA . LEU A 1 190 ? 17.158 -2.349 -1.620 1.00 75.88 190 LEU A CA 1
ATOM 1569 C C . LEU A 1 190 ? 18.462 -1.909 -2.290 1.00 75.88 190 LEU A C 1
ATOM 1571 O O . LEU A 1 190 ? 18.849 -2.396 -3.354 1.00 75.88 190 LEU A O 1
ATOM 1575 N N . CYS A 1 191 ? 19.109 -0.918 -1.689 1.00 65.31 191 CYS A N 1
ATOM 1576 C CA . CYS A 1 191 ? 20.326 -0.322 -2.211 1.00 65.31 191 CYS A CA 1
ATOM 1577 C C . CYS A 1 191 ? 21.557 -1.034 -1.654 1.00 65.31 191 CYS A C 1
ATOM 1579 O O . CYS A 1 191 ? 22.202 -0.546 -0.735 1.00 65.31 191 CYS A O 1
ATOM 1581 N N . ASP A 1 192 ? 21.929 -2.147 -2.277 1.00 67.75 192 ASP A N 1
ATOM 1582 C CA . ASP A 1 192 ? 23.301 -2.647 -2.188 1.00 67.75 192 ASP A CA 1
ATOM 1583 C C . ASP A 1 192 ? 24.152 -1.898 -3.232 1.00 67.75 192 ASP A C 1
ATOM 1585 O O . ASP A 1 192 ? 23.792 -1.802 -4.412 1.00 67.75 192 ASP A O 1
ATOM 1589 N N . THR A 1 193 ? 25.234 -1.257 -2.792 1.00 64.06 193 THR A N 1
ATOM 1590 C CA . THR A 1 193 ? 26.172 -0.530 -3.662 1.00 64.06 193 THR A CA 1
ATOM 1591 C C . THR A 1 193 ? 27.047 -1.475 -4.482 1.00 64.06 193 THR A C 1
ATOM 1593 O O . THR A 1 193 ? 27.464 -1.097 -5.575 1.00 64.06 193 THR A O 1
ATOM 1596 N N . ILE A 1 194 ? 27.272 -2.696 -3.993 1.00 69.38 194 ILE A N 1
ATOM 1597 C CA . ILE A 1 194 ? 28.141 -3.717 -4.582 1.00 69.38 194 ILE A CA 1
ATOM 1598 C C . ILE A 1 194 ? 27.343 -4.605 -5.543 1.00 69.38 194 ILE A C 1
ATOM 1600 O O . ILE A 1 194 ? 27.794 -4.868 -6.656 1.00 69.38 194 ILE A O 1
ATOM 1604 N N . SER A 1 195 ? 26.138 -5.027 -5.149 1.00 68.62 195 SER A N 1
ATOM 1605 C CA . SER A 1 195 ? 25.260 -5.879 -5.963 1.00 68.62 195 SER A CA 1
ATOM 1606 C C . SER A 1 195 ? 23.825 -5.345 -5.973 1.00 68.62 195 SER A C 1
ATOM 1608 O O . SER A 1 195 ? 22.973 -5.838 -5.232 1.00 68.62 195 SER A O 1
ATOM 1610 N N . PRO A 1 196 ? 23.522 -4.310 -6.785 1.00 66.31 196 PRO A N 1
ATOM 1611 C CA . PRO A 1 196 ? 22.219 -3.657 -6.778 1.00 66.31 196 PRO A CA 1
ATOM 1612 C C . PRO A 1 196 ? 21.103 -4.654 -7.061 1.00 66.31 196 PRO A C 1
ATOM 1614 O O . PRO A 1 196 ? 20.898 -5.096 -8.193 1.00 66.31 196 PRO A O 1
ATOM 1617 N N . ARG A 1 197 ? 20.340 -4.972 -6.020 1.00 74.62 197 ARG A N 1
ATOM 1618 C CA . ARG A 1 197 ? 19.173 -5.827 -6.144 1.00 74.62 197 ARG A CA 1
ATOM 1619 C C . ARG A 1 197 ? 17.991 -4.949 -6.551 1.00 74.62 197 ARG A C 1
ATOM 1621 O O . ARG A 1 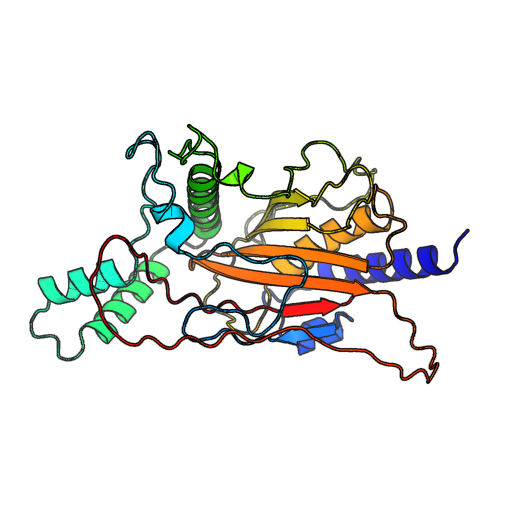197 ? 17.696 -3.978 -5.861 1.00 74.62 197 ARG A O 1
ATOM 1628 N N . PRO A 1 198 ? 17.271 -5.273 -7.632 1.00 74.44 198 PRO A N 1
ATOM 1629 C CA . PRO A 1 198 ? 16.191 -4.441 -8.144 1.00 74.44 198 PRO A CA 1
ATOM 1630 C C . PRO A 1 198 ? 14.910 -4.625 -7.322 1.00 74.44 198 PRO A C 1
ATOM 1632 O O . PRO A 1 198 ? 13.848 -4.800 -7.909 1.00 74.44 198 PRO A O 1
ATOM 1635 N N . HIS A 1 199 ? 14.982 -4.540 -5.992 1.00 79.75 199 HIS A N 1
ATOM 1636 C CA . HIS A 1 199 ? 13.839 -4.668 -5.087 1.00 79.75 199 HIS A CA 1
ATOM 1637 C C . HIS A 1 199 ? 13.389 -3.302 -4.606 1.00 79.75 199 HIS A C 1
ATOM 1639 O O . HIS A 1 199 ? 14.217 -2.465 -4.248 1.00 79.75 199 HIS A O 1
ATOM 1645 N N . SER A 1 200 ? 12.078 -3.098 -4.572 1.00 79.56 200 SER A N 1
ATOM 1646 C CA . SER A 1 200 ? 11.488 -1.869 -4.053 1.00 79.56 200 SER A CA 1
ATOM 1647 C C . SER A 1 200 ? 10.264 -2.151 -3.213 1.00 79.56 200 SER A C 1
ATOM 1649 O O . SER A 1 200 ? 9.454 -2.996 -3.582 1.00 79.56 200 SER A O 1
ATOM 1651 N N . ILE A 1 201 ? 10.123 -1.400 -2.128 1.00 80.50 201 ILE A N 1
ATOM 1652 C CA . ILE A 1 201 ? 8.879 -1.222 -1.392 1.00 80.50 201 ILE A CA 1
ATOM 1653 C C . ILE A 1 201 ? 8.305 0.121 -1.810 1.00 80.50 201 ILE A C 1
ATOM 1655 O O . ILE A 1 201 ? 8.987 1.143 -1.741 1.00 80.50 201 ILE A O 1
ATOM 1659 N N . VAL A 1 202 ? 7.056 0.120 -2.244 1.00 81.75 202 VAL A N 1
ATOM 1660 C CA . VAL A 1 202 ? 6.347 1.325 -2.665 1.00 81.75 202 VAL A CA 1
ATOM 1661 C C . VAL A 1 202 ? 5.095 1.444 -1.815 1.00 81.75 202 VAL A C 1
ATOM 1663 O O . VAL A 1 202 ? 4.289 0.518 -1.785 1.00 81.75 202 VAL A O 1
ATOM 1666 N N . CYS A 1 203 ? 4.909 2.576 -1.145 1.00 83.25 203 CYS A N 1
ATOM 1667 C CA . CYS A 1 203 ? 3.646 2.905 -0.509 1.00 83.25 203 CYS A CA 1
ATOM 1668 C C . CYS A 1 203 ? 2.861 3.893 -1.360 1.00 83.25 203 CYS A C 1
ATOM 1670 O O . CYS A 1 203 ? 3.389 4.888 -1.859 1.00 83.25 203 CYS A O 1
ATOM 1672 N N . THR A 1 204 ? 1.583 3.599 -1.524 1.00 83.62 204 THR A N 1
ATOM 1673 C CA . THR A 1 204 ? 0.668 4.363 -2.366 1.00 83.62 204 THR A CA 1
ATOM 1674 C C . THR A 1 204 ? -0.637 4.586 -1.627 1.00 83.62 204 THR A C 1
ATOM 1676 O O . THR A 1 204 ? -1.111 3.735 -0.868 1.00 83.62 204 THR A O 1
ATOM 1679 N N . THR A 1 205 ? -1.225 5.748 -1.877 1.00 84.00 205 THR A N 1
ATOM 1680 C CA . THR A 1 205 ? -2.569 6.095 -1.423 1.00 84.00 205 THR A CA 1
ATOM 1681 C C . THR A 1 205 ? -3.463 6.260 -2.637 1.00 84.00 205 THR A C 1
ATOM 1683 O O . THR A 1 205 ? -3.055 6.899 -3.609 1.00 84.00 205 THR A O 1
ATOM 1686 N N . ALA A 1 206 ? -4.671 5.711 -2.569 1.00 80.00 206 ALA A N 1
ATOM 1687 C CA . ALA A 1 206 ? -5.698 5.878 -3.589 1.00 80.00 206 ALA A CA 1
ATOM 1688 C C . ALA A 1 206 ? -7.030 6.240 -2.927 1.00 80.00 206 ALA A C 1
ATOM 1690 O O . ALA A 1 206 ? -7.383 5.674 -1.887 1.00 80.00 206 ALA A O 1
ATOM 1691 N N . ALA A 1 207 ? -7.776 7.154 -3.543 1.00 78.38 207 ALA A N 1
ATOM 1692 C CA . ALA A 1 207 ? -9.102 7.576 -3.094 1.00 78.38 207 ALA A CA 1
ATOM 1693 C C . ALA A 1 207 ? -10.183 6.547 -3.484 1.00 78.38 207 ALA A C 1
ATOM 1695 O O . ALA A 1 207 ? -11.145 6.862 -4.175 1.00 78.38 207 ALA A O 1
ATOM 1696 N N . VAL A 1 208 ? -9.997 5.285 -3.080 1.00 76.19 208 VAL A N 1
ATOM 1697 C CA . VAL A 1 208 ? -10.909 4.175 -3.392 1.00 76.19 208 VAL A CA 1
ATOM 1698 C C . VAL A 1 208 ? -11.209 3.360 -2.131 1.00 76.19 208 VAL A C 1
ATOM 1700 O O . VAL A 1 208 ? -10.291 3.051 -1.355 1.00 76.19 208 VAL A O 1
ATOM 1703 N N . PRO A 1 209 ? -12.474 2.960 -1.907 1.00 71.19 209 PRO A N 1
ATOM 1704 C CA . PRO A 1 209 ? -12.842 2.118 -0.783 1.00 71.19 209 PRO A CA 1
ATOM 1705 C C . PRO A 1 209 ? -12.312 0.695 -0.980 1.00 71.19 209 PRO A C 1
ATOM 1707 O O . PRO A 1 209 ? -12.616 0.001 -1.946 1.00 71.19 209 PRO A O 1
ATOM 1710 N N . ALA A 1 210 ? -11.565 0.197 0.004 1.00 63.06 210 ALA A N 1
ATOM 1711 C CA . ALA A 1 210 ? -11.053 -1.177 -0.017 1.00 63.06 210 ALA A CA 1
ATOM 1712 C C . ALA A 1 210 ? -12.141 -2.251 0.112 1.00 63.06 210 ALA A C 1
ATOM 1714 O O . ALA A 1 210 ? -11.870 -3.438 -0.068 1.00 63.06 210 ALA A O 1
ATOM 1715 N N . SER A 1 211 ? -13.335 -1.872 0.571 1.00 62.66 211 SER A N 1
ATOM 1716 C CA . SER A 1 211 ? -14.399 -2.815 0.921 1.00 62.66 211 SER A CA 1
ATOM 1717 C C . SER A 1 211 ? -15.033 -3.452 -0.303 1.00 62.66 211 SER A C 1
ATOM 1719 O O . SER A 1 211 ? -15.516 -4.580 -0.198 1.00 62.66 211 SER A O 1
ATOM 1721 N N . ASP A 1 212 ? -14.991 -2.761 -1.438 1.00 60.88 212 ASP A N 1
ATOM 1722 C CA . ASP A 1 212 ? -15.952 -2.993 -2.512 1.00 60.88 212 ASP A CA 1
ATOM 1723 C C . ASP A 1 212 ? -15.478 -4.058 -3.508 1.00 60.88 212 ASP A C 1
ATOM 1725 O O . ASP A 1 212 ? -16.286 -4.600 -4.255 1.00 60.88 212 ASP A O 1
ATOM 1729 N N . ALA A 1 213 ? -14.202 -4.467 -3.449 1.00 68.44 213 ALA A N 1
ATOM 1730 C CA . ALA A 1 213 ? -13.668 -5.529 -4.300 1.00 68.44 213 ALA A CA 1
ATOM 1731 C C . ALA A 1 213 ? -12.545 -6.330 -3.611 1.00 68.44 213 ALA A C 1
ATOM 1733 O O . ALA A 1 213 ? -11.354 -6.102 -3.785 1.00 68.44 213 ALA A O 1
ATOM 1734 N N . HIS A 1 214 ? -12.933 -7.294 -2.775 1.00 66.38 214 HIS A N 1
ATOM 1735 C CA . HIS A 1 214 ? -12.031 -8.060 -1.903 1.00 66.38 214 HIS A CA 1
ATOM 1736 C C . HIS A 1 214 ? -11.024 -8.992 -2.599 1.00 66.38 214 HIS A C 1
ATOM 1738 O O . HIS A 1 214 ? -10.079 -9.447 -1.953 1.00 66.38 214 HIS A O 1
ATOM 1744 N N . GLN A 1 215 ? -11.209 -9.255 -3.888 1.00 76.56 215 GLN A N 1
ATOM 1745 C CA . GLN A 1 215 ? -10.331 -10.088 -4.717 1.00 76.56 215 GLN A CA 1
ATOM 1746 C C . GLN A 1 215 ? -9.824 -9.339 -5.954 1.00 76.56 215 GLN A C 1
ATOM 1748 O O . GLN A 1 215 ? -9.333 -9.959 -6.892 1.00 76.56 215 GLN A O 1
ATOM 1753 N N . CYS A 1 216 ? -9.944 -8.013 -5.959 1.00 82.94 216 CYS A N 1
ATOM 1754 C CA . CYS A 1 216 ? -9.519 -7.185 -7.074 1.00 82.94 216 CYS A CA 1
ATOM 1755 C C . CYS A 1 216 ? -8.399 -6.243 -6.643 1.00 82.94 216 CYS A C 1
ATOM 1757 O O . CYS A 1 216 ? -8.297 -5.887 -5.467 1.00 82.94 216 CYS A O 1
ATOM 1759 N N . LEU A 1 217 ? -7.604 -5.805 -7.615 1.00 83.62 217 LEU A N 1
ATOM 1760 C CA . LEU A 1 217 ? -6.785 -4.608 -7.464 1.00 83.62 217 LEU A CA 1
ATOM 1761 C C . LEU A 1 217 ? -7.584 -3.381 -7.887 1.00 83.62 217 LEU A C 1
ATOM 1763 O O . LEU A 1 217 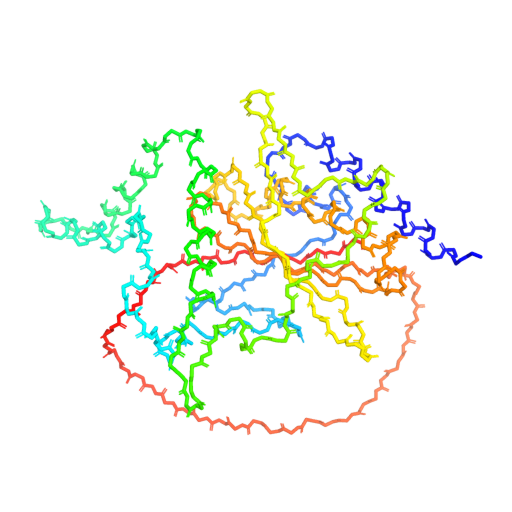? -8.361 -3.455 -8.835 1.00 83.62 217 LEU A O 1
ATOM 1767 N N . ALA A 1 218 ? -7.368 -2.234 -7.257 1.00 85.94 218 ALA A N 1
ATOM 1768 C CA . ALA A 1 218 ? -7.833 -0.983 -7.837 1.00 85.94 218 ALA A CA 1
ATOM 1769 C C . ALA A 1 218 ? -6.946 -0.584 -9.035 1.00 85.94 218 ALA A C 1
ATOM 1771 O O . ALA A 1 218 ? -5.737 -0.807 -9.033 1.00 85.94 218 ALA A O 1
ATOM 1772 N N . ILE A 1 219 ? -7.513 0.055 -10.059 1.00 88.56 219 ILE A N 1
ATOM 1773 C CA . ILE A 1 219 ? -6.769 0.507 -11.251 1.00 88.56 219 ILE A CA 1
ATOM 1774 C C . ILE A 1 219 ? -5.604 1.428 -10.894 1.00 88.56 219 ILE A C 1
ATOM 1776 O O . ILE A 1 219 ? -4.542 1.360 -11.499 1.00 88.56 219 ILE A O 1
ATOM 1780 N N . HIS A 1 220 ? -5.780 2.233 -9.854 1.00 85.25 220 HIS A N 1
ATOM 1781 C CA . HIS A 1 220 ? -4.770 3.088 -9.243 1.00 85.25 220 HIS A CA 1
ATOM 1782 C C . HIS A 1 220 ? -3.530 2.303 -8.808 1.00 85.25 220 HIS A C 1
ATOM 1784 O O . HIS A 1 220 ? -2.403 2.760 -8.979 1.00 85.25 220 HIS A O 1
ATOM 1790 N N . GLU A 1 221 ? -3.744 1.099 -8.275 1.00 84.00 221 GLU A N 1
ATOM 1791 C CA . GLU A 1 221 ? -2.677 0.209 -7.842 1.00 84.00 221 GLU A CA 1
ATOM 1792 C C . GLU A 1 221 ? -1.859 -0.231 -9.056 1.00 84.00 221 GLU A C 1
ATOM 1794 O O . GLU A 1 221 ? -0.644 -0.026 -9.096 1.00 84.00 221 GLU A O 1
ATOM 1799 N N . VAL A 1 222 ? -2.555 -0.723 -10.088 1.00 88.25 222 VAL A N 1
ATOM 1800 C CA . VAL A 1 222 ? -1.999 -1.123 -11.394 1.00 88.25 222 VAL A CA 1
ATOM 1801 C C . VAL A 1 222 ? -1.262 0.030 -12.080 1.00 88.25 222 VAL A C 1
ATOM 1803 O O . VAL A 1 222 ? -0.152 -0.157 -12.578 1.00 88.25 222 VAL A O 1
ATOM 1806 N N . ARG A 1 223 ? -1.824 1.242 -12.061 1.00 89.62 223 ARG A N 1
ATOM 1807 C CA . ARG A 1 223 ? -1.196 2.452 -12.607 1.00 89.62 223 ARG A CA 1
ATOM 1808 C C . ARG A 1 223 ? 0.093 2.783 -11.878 1.00 89.62 223 ARG A C 1
ATOM 1810 O O . ARG A 1 223 ? 1.121 2.888 -12.539 1.00 89.62 223 ARG A O 1
ATOM 1817 N N . ALA A 1 224 ? 0.075 2.852 -10.547 1.00 86.75 224 ALA A N 1
ATOM 1818 C CA . ALA A 1 224 ? 1.271 3.141 -9.760 1.00 86.75 224 ALA A CA 1
ATOM 1819 C C . ALA A 1 224 ? 2.417 2.171 -10.080 1.00 86.75 224 ALA A C 1
ATOM 1821 O O . ALA A 1 224 ? 3.555 2.591 -10.274 1.00 86.75 224 ALA A O 1
ATOM 1822 N N . ILE A 1 225 ? 2.115 0.879 -10.224 1.00 86.31 225 ILE A N 1
ATOM 1823 C CA . ILE A 1 225 ? 3.092 -0.140 -10.631 1.00 86.31 225 ILE A CA 1
ATOM 1824 C C . ILE A 1 225 ? 3.685 0.168 -11.990 1.00 86.31 225 ILE A C 1
ATOM 1826 O O . ILE A 1 225 ? 4.903 0.255 -12.129 1.00 86.31 225 ILE A O 1
ATOM 1830 N N . VAL A 1 226 ? 2.829 0.272 -13.006 1.00 88.69 226 VAL A N 1
ATOM 1831 C CA . VAL A 1 226 ? 3.274 0.387 -14.394 1.00 88.69 226 VAL A CA 1
ATOM 1832 C C . VAL A 1 226 ? 4.029 1.700 -14.585 1.00 88.69 226 VAL A C 1
ATOM 1834 O O . VAL A 1 226 ? 5.075 1.717 -15.232 1.00 88.69 226 VAL A O 1
ATOM 1837 N N . TYR A 1 227 ? 3.565 2.771 -13.940 1.00 89.75 227 TYR A N 1
ATOM 1838 C CA . TYR A 1 227 ? 4.173 4.097 -13.981 1.00 89.75 227 TYR A CA 1
ATOM 1839 C C . TYR A 1 227 ? 5.544 4.105 -13.300 1.00 89.75 227 TYR A C 1
ATOM 1841 O O . TYR A 1 227 ? 6.452 4.776 -13.778 1.00 89.75 227 TYR A O 1
ATOM 1849 N N . LEU A 1 228 ? 5.737 3.322 -12.235 1.00 85.94 228 LEU A N 1
ATOM 1850 C CA . LEU A 1 228 ? 7.046 3.150 -11.599 1.00 85.94 228 LEU A CA 1
ATOM 1851 C C . LEU A 1 228 ? 7.975 2.225 -12.392 1.00 85.94 228 LEU A C 1
ATOM 1853 O O . LEU A 1 228 ? 9.189 2.439 -12.423 1.00 85.94 228 LEU A O 1
ATOM 1857 N N . MET A 1 229 ? 7.424 1.187 -13.019 1.00 85.69 229 MET A N 1
ATOM 1858 C CA . MET A 1 229 ? 8.190 0.193 -13.769 1.00 85.69 229 MET A CA 1
ATOM 1859 C C . MET A 1 229 ? 8.721 0.747 -15.085 1.00 85.69 229 MET A C 1
ATOM 1861 O O . MET A 1 229 ? 9.861 0.454 -15.442 1.00 85.69 229 MET A O 1
ATOM 1865 N N . LEU A 1 230 ? 7.948 1.584 -15.778 1.00 87.06 230 LEU A N 1
ATOM 1866 C CA . LEU A 1 230 ? 8.338 2.143 -17.069 1.00 87.06 230 LEU A CA 1
ATOM 1867 C C . LEU A 1 230 ? 9.701 2.867 -17.027 1.00 87.06 230 LEU A C 1
ATOM 1869 O O . LEU A 1 230 ? 10.602 2.425 -17.747 1.00 87.06 230 LEU A O 1
ATOM 1873 N N . PRO A 1 231 ? 9.933 3.890 -16.177 1.00 86.06 231 PRO A N 1
ATOM 1874 C CA . PRO A 1 231 ? 11.244 4.518 -16.070 1.00 86.06 231 PRO A CA 1
ATOM 1875 C C . PRO A 1 231 ? 12.277 3.521 -15.539 1.00 86.06 231 PRO A C 1
ATOM 1877 O O . PRO A 1 231 ? 13.318 3.346 -16.160 1.00 86.06 231 PRO A O 1
ATOM 1880 N N . ARG A 1 232 ? 11.967 2.760 -14.475 1.00 83.12 232 ARG A N 1
ATOM 1881 C CA . ARG A 1 232 ? 12.888 1.783 -13.854 1.00 83.12 232 ARG A CA 1
ATOM 1882 C C . ARG A 1 232 ? 13.535 0.832 -14.870 1.00 83.12 232 ARG A C 1
ATOM 1884 O O . ARG A 1 232 ? 14.707 0.477 -14.724 1.00 83.12 232 ARG A O 1
ATOM 1891 N N . VAL A 1 233 ? 12.755 0.395 -15.852 1.00 81.31 233 VAL A N 1
ATOM 1892 C CA . VAL A 1 233 ? 13.144 -0.589 -16.861 1.00 81.31 233 VAL A CA 1
ATOM 1893 C C . VAL A 1 233 ? 13.746 0.075 -18.106 1.00 81.31 233 VAL A C 1
ATOM 1895 O O . VAL A 1 233 ? 14.742 -0.418 -18.646 1.00 81.31 233 VAL A O 1
ATOM 1898 N N . SER A 1 234 ? 13.196 1.218 -18.522 1.00 83.06 234 SER A N 1
ATOM 1899 C CA . SER A 1 234 ? 13.617 1.922 -19.739 1.00 83.06 234 SER A CA 1
ATOM 1900 C C . SER A 1 234 ? 14.941 2.660 -19.534 1.00 83.06 234 SER A C 1
ATOM 1902 O O . SER A 1 234 ? 15.878 2.575 -20.349 1.00 83.06 234 SER A O 1
ATOM 1904 N N . HIS A 1 235 ? 15.056 3.385 -18.420 1.00 77.25 235 HIS A N 1
ATOM 1905 C CA . HIS A 1 235 ? 16.205 4.218 -18.105 1.00 77.25 235 HIS A CA 1
ATOM 1906 C C . HIS A 1 235 ? 16.370 4.400 -16.581 1.00 77.25 235 HIS A C 1
ATOM 1908 O O . HIS A 1 235 ? 15.507 4.856 -15.850 1.00 77.25 235 HIS A O 1
ATOM 1914 N N . GLY A 1 236 ? 17.515 3.978 -16.055 1.00 75.25 236 GLY A N 1
ATOM 1915 C CA . GLY A 1 236 ? 17.774 4.036 -14.619 1.00 75.25 236 GLY A CA 1
ATOM 1916 C C . GLY A 1 236 ? 18.784 2.991 -14.183 1.00 75.25 236 GLY A C 1
ATOM 1917 O O . GLY A 1 236 ? 19.350 2.270 -15.012 1.00 75.25 236 GLY A O 1
ATOM 1918 N N . ARG A 1 237 ? 18.989 2.897 -12.867 1.00 75.81 237 ARG A N 1
ATOM 1919 C CA . ARG A 1 237 ? 19.969 1.990 -12.251 1.00 75.81 237 ARG A CA 1
ATOM 1920 C C . ARG A 1 237 ? 19.702 0.518 -12.572 1.00 75.81 237 ARG A C 1
ATOM 1922 O O . ARG A 1 237 ? 20.640 -0.256 -12.712 1.00 75.81 237 ARG A O 1
ATOM 1929 N N . PHE A 1 238 ? 18.434 0.144 -12.730 1.00 78.31 238 PHE A N 1
ATOM 1930 C CA . PHE A 1 238 ? 18.021 -1.245 -12.921 1.00 78.31 238 PHE A CA 1
ATOM 1931 C C . PHE A 1 238 ? 17.720 -1.608 -14.378 1.00 78.31 238 PHE A C 1
ATOM 1933 O O . PHE A 1 238 ? 17.287 -2.722 -14.629 1.00 78.31 238 PHE A O 1
ATOM 1940 N N . LYS A 1 239 ? 17.988 -0.735 -15.362 1.00 81.88 239 LYS A N 1
ATOM 1941 C CA . LYS A 1 239 ? 17.623 -0.960 -16.780 1.00 81.88 239 LYS A CA 1
ATOM 1942 C C . LYS A 1 239 ? 18.209 -2.235 -17.410 1.00 81.88 239 LYS A C 1
ATOM 1944 O O . LYS A 1 239 ? 17.775 -2.641 -18.483 1.00 81.88 239 LYS A O 1
ATOM 1949 N N . HIS A 1 240 ? 19.220 -2.838 -16.791 1.00 81.38 240 HIS A N 1
ATOM 1950 C CA . HIS A 1 240 ? 19.852 -4.082 -17.244 1.00 81.38 240 HIS A CA 1
ATOM 1951 C C . HIS A 1 240 ? 19.432 -5.309 -16.432 1.00 81.38 240 HIS A C 1
ATOM 1953 O O . HIS A 1 240 ? 19.858 -6.412 -16.750 1.00 81.38 240 HIS A O 1
ATOM 1959 N N . ALA A 1 241 ? 18.610 -5.138 -15.396 1.00 77.25 241 ALA A N 1
ATOM 1960 C CA . ALA A 1 241 ? 18.079 -6.265 -14.655 1.00 77.25 241 ALA A CA 1
ATOM 1961 C C . ALA A 1 241 ? 17.092 -7.050 -15.530 1.00 77.25 241 ALA A C 1
ATOM 1963 O O . ALA A 1 241 ? 16.330 -6.474 -16.309 1.00 77.25 241 ALA A O 1
ATOM 1964 N N . HIS A 1 242 ? 17.122 -8.375 -15.397 1.00 72.38 242 HIS A N 1
ATOM 1965 C CA . HIS A 1 242 ? 16.156 -9.268 -16.044 1.00 72.38 242 HIS A CA 1
ATOM 1966 C C . HIS A 1 242 ? 14.867 -9.398 -15.235 1.00 72.38 242 HIS A C 1
ATOM 1968 O O . HIS A 1 242 ? 13.810 -9.662 -15.801 1.00 72.38 242 HIS A O 1
ATOM 1974 N N . ILE A 1 243 ? 14.971 -9.212 -13.915 1.00 72.62 243 ILE A N 1
ATOM 1975 C CA . ILE A 1 243 ? 13.858 -9.295 -12.976 1.00 72.62 243 ILE A CA 1
ATOM 1976 C C . ILE A 1 243 ? 13.770 -7.976 -12.223 1.00 72.62 243 ILE A C 1
ATOM 1978 O O . ILE A 1 243 ? 14.789 -7.467 -11.762 1.00 72.62 243 ILE A O 1
ATOM 1982 N N . HIS A 1 244 ? 12.566 -7.435 -12.066 1.00 73.56 244 HIS A N 1
ATOM 1983 C CA . HIS A 1 244 ? 12.334 -6.204 -11.309 1.00 73.56 244 HIS A CA 1
ATOM 1984 C C . HIS A 1 244 ? 11.294 -6.422 -10.204 1.00 73.56 244 HIS A C 1
ATOM 1986 O O . HIS A 1 244 ? 10.127 -6.078 -10.403 1.00 73.56 244 HIS A O 1
ATOM 1992 N N . PRO A 1 245 ? 11.684 -6.998 -9.052 1.00 69.62 245 PRO A N 1
ATOM 1993 C CA . PRO A 1 245 ? 10.752 -7.225 -7.960 1.00 69.62 245 PRO A CA 1
ATOM 1994 C C . PRO A 1 245 ? 10.245 -5.919 -7.337 1.00 69.62 245 PRO A C 1
ATOM 1996 O O . PRO A 1 245 ? 11.029 -5.067 -6.908 1.00 69.62 245 PRO A O 1
ATOM 1999 N N . VAL A 1 246 ? 8.928 -5.770 -7.235 1.00 66.38 246 VAL A N 1
ATOM 2000 C CA . VAL A 1 246 ? 8.294 -4.632 -6.555 1.00 66.38 246 VAL A CA 1
ATOM 2001 C C . VAL A 1 246 ? 7.268 -5.150 -5.563 1.00 66.38 246 VAL A C 1
ATOM 2003 O O . VAL A 1 246 ? 6.331 -5.833 -5.953 1.00 66.38 246 VAL A O 1
ATOM 2006 N N . SER A 1 247 ? 7.439 -4.809 -4.290 1.00 67.81 247 SER A N 1
ATOM 2007 C CA . SER A 1 247 ? 6.420 -4.967 -3.259 1.00 67.81 247 SER A CA 1
ATOM 2008 C C . SER A 1 247 ? 5.674 -3.648 -3.103 1.00 67.81 247 SER A C 1
ATOM 2010 O O . SER A 1 247 ? 6.283 -2.607 -2.848 1.00 67.81 247 SER A O 1
ATOM 2012 N N . LEU A 1 248 ? 4.359 -3.661 -3.279 1.00 64.50 248 LEU A N 1
ATOM 2013 C CA . LEU A 1 248 ? 3.525 -2.489 -3.065 1.00 64.50 248 LEU A CA 1
ATOM 2014 C C . LEU A 1 248 ? 2.671 -2.677 -1.845 1.00 64.50 248 LEU A C 1
ATOM 2016 O O . LEU A 1 248 ? 2.000 -3.691 -1.691 1.00 64.50 248 LEU A O 1
ATOM 2020 N N . ARG A 1 249 ? 2.684 -1.645 -1.019 1.00 66.12 249 ARG A N 1
ATOM 2021 C CA . ARG A 1 249 ? 1.836 -1.486 0.138 1.00 66.12 249 ARG A CA 1
ATOM 2022 C C . ARG A 1 249 ? 0.788 -0.443 -0.200 1.00 66.12 249 ARG A C 1
ATOM 2024 O O . ARG A 1 249 ? 1.064 0.758 -0.181 1.00 66.12 249 ARG A O 1
ATOM 2031 N N . PHE A 1 250 ? -0.414 -0.908 -0.487 1.00 62.44 250 PHE A N 1
ATOM 2032 C CA . PHE A 1 250 ? -1.529 -0.017 -0.762 1.00 62.44 250 PHE A CA 1
ATOM 2033 C C . PHE A 1 250 ? -2.245 0.356 0.519 1.00 62.44 250 PHE A C 1
ATOM 2035 O O . PHE A 1 250 ? -2.447 -0.487 1.398 1.00 62.44 250 PHE A O 1
ATOM 2042 N N . ARG A 1 251 ? -2.632 1.627 0.614 1.00 62.56 251 ARG A N 1
ATOM 2043 C CA . ARG A 1 251 ? -3.508 2.114 1.671 1.00 62.56 251 ARG A CA 1
ATOM 2044 C C . ARG A 1 251 ? -4.760 2.698 1.069 1.00 62.56 251 ARG A C 1
ATOM 2046 O O . ARG A 1 251 ? -4.731 3.604 0.241 1.00 62.56 251 ARG A O 1
ATOM 2053 N N . THR A 1 252 ? -5.857 2.144 1.538 1.00 57.06 252 THR A N 1
ATOM 2054 C CA . THR A 1 252 ? -7.215 2.474 1.138 1.00 57.06 252 THR A CA 1
ATOM 2055 C C . THR A 1 252 ? -7.998 2.884 2.377 1.00 57.06 252 THR A C 1
ATOM 2057 O O . THR A 1 252 ? -7.623 2.557 3.508 1.00 57.06 252 THR A O 1
ATOM 2060 N N . TYR A 1 253 ? -9.116 3.570 2.160 1.00 50.56 253 TYR A N 1
ATOM 2061 C CA . TYR A 1 253 ? -9.961 4.157 3.202 1.00 50.56 253 TYR A CA 1
ATOM 2062 C C . TYR A 1 253 ? -10.415 3.169 4.308 1.00 50.56 253 TYR A C 1
ATOM 2064 O O . TYR A 1 253 ? -10.622 3.567 5.449 1.00 50.56 253 TYR A O 1
ATOM 2072 N N . ASN A 1 254 ? -10.467 1.860 4.027 1.00 49.06 254 ASN A N 1
ATOM 2073 C CA . ASN A 1 254 ? -10.840 0.824 5.005 1.00 49.06 254 ASN A CA 1
ATOM 2074 C C . ASN A 1 254 ? -9.644 0.109 5.668 1.00 49.06 254 ASN A C 1
ATOM 2076 O O . ASN A 1 254 ? -9.770 -1.051 6.064 1.00 49.06 254 ASN A O 1
ATOM 2080 N N . LEU A 1 255 ? -8.479 0.767 5.769 1.00 44.78 255 LEU A N 1
ATOM 2081 C CA . LEU A 1 255 ? -7.274 0.243 6.438 1.00 44.78 255 LEU A CA 1
ATOM 2082 C C . LEU A 1 255 ? -6.831 -1.143 5.934 1.00 44.78 255 LEU A C 1
ATOM 2084 O O . LEU A 1 255 ? -6.200 -1.915 6.669 1.00 44.78 255 LEU A O 1
ATOM 2088 N N . ARG A 1 256 ? -7.151 -1.485 4.680 1.00 40.75 256 ARG A N 1
ATOM 2089 C CA . ARG A 1 256 ? -6.569 -2.671 4.058 1.00 40.75 256 ARG A CA 1
ATOM 2090 C C . ARG A 1 256 ? -5.164 -2.340 3.615 1.00 40.75 256 ARG A C 1
ATOM 2092 O O . ARG A 1 256 ? -4.932 -1.341 2.940 1.00 40.75 256 ARG A O 1
ATOM 2099 N N . PHE A 1 257 ? -4.266 -3.228 4.004 1.00 39.66 257 PHE A N 1
ATOM 2100 C CA . PHE A 1 257 ? -2.950 -3.324 3.425 1.00 39.66 257 PHE A CA 1
ATOM 2101 C C . PHE A 1 257 ? -3.015 -4.443 2.395 1.00 39.66 257 PHE A C 1
ATOM 2103 O O . PHE A 1 257 ? -3.131 -5.617 2.743 1.00 39.66 257 PHE A O 1
ATOM 2110 N N . THR A 1 258 ? -3.012 -4.065 1.126 1.00 38.84 258 THR A N 1
ATOM 2111 C CA . THR A 1 258 ? -2.768 -5.006 0.035 1.00 38.84 258 THR A CA 1
ATOM 2112 C C . THR A 1 258 ? -1.257 -5.018 -0.164 1.00 38.84 258 THR A C 1
ATOM 2114 O O . THR A 1 258 ? -0.678 -3.960 -0.421 1.00 38.84 258 THR A O 1
ATOM 2117 N N . THR A 1 259 ? -0.617 -6.176 0.023 1.00 37.62 259 THR A N 1
ATOM 2118 C CA . THR A 1 259 ? 0.799 -6.364 -0.323 1.00 37.62 259 THR A CA 1
ATOM 2119 C C . THR A 1 259 ? 0.854 -7.035 -1.675 1.00 37.62 259 THR A C 1
ATOM 2121 O O . THR A 1 259 ? 0.637 -8.233 -1.783 1.00 37.62 259 THR A O 1
ATOM 2124 N N . LEU A 1 260 ? 1.134 -6.284 -2.724 1.00 41.47 260 LEU A N 1
ATOM 2125 C CA . LEU A 1 260 ? 1.274 -6.840 -4.061 1.00 41.47 260 LEU A CA 1
ATOM 2126 C C . LEU A 1 260 ? 2.754 -7.043 -4.364 1.00 41.47 260 LEU A C 1
ATOM 2128 O O . LEU A 1 260 ? 3.505 -6.077 -4.326 1.00 41.47 260 LEU A O 1
ATOM 2132 N N . THR A 1 261 ? 3.183 -8.268 -4.666 1.00 37.88 261 THR A N 1
ATOM 2133 C CA . THR A 1 261 ? 4.584 -8.535 -5.030 1.00 37.88 261 THR A CA 1
ATOM 2134 C C . THR A 1 261 ? 4.663 -8.898 -6.503 1.00 37.88 261 THR A C 1
ATOM 2136 O O . THR A 1 261 ? 4.153 -9.921 -6.940 1.00 37.88 261 THR A O 1
ATOM 2139 N N . ILE A 1 262 ? 5.306 -8.051 -7.289 1.00 40.47 262 ILE A N 1
ATOM 2140 C CA . ILE A 1 262 ? 5.343 -8.144 -8.747 1.00 40.47 262 ILE A CA 1
ATOM 2141 C C . ILE A 1 262 ? 6.730 -8.567 -9.174 1.00 40.47 262 ILE A C 1
ATOM 2143 O O . ILE A 1 262 ? 7.710 -7.944 -8.779 1.00 40.47 262 ILE A O 1
ATOM 2147 N N . PHE A 1 263 ? 6.798 -9.589 -10.015 1.00 37.66 263 PHE A N 1
ATOM 2148 C CA . PHE A 1 263 ? 7.996 -10.052 -10.690 1.00 37.66 263 PHE A CA 1
ATOM 2149 C C . PHE A 1 263 ? 7.836 -9.791 -12.177 1.00 37.66 263 PHE A C 1
ATOM 2151 O O . PHE A 1 263 ? 7.311 -10.644 -12.874 1.00 37.66 263 PHE A O 1
ATOM 2158 N N . SER A 1 264 ? 8.304 -8.663 -12.705 1.00 32.84 264 SER A N 1
ATOM 2159 C CA . SER A 1 264 ? 8.501 -8.606 -14.159 1.00 32.84 264 SER A CA 1
ATOM 2160 C C . SER A 1 264 ? 9.690 -9.497 -14.497 1.00 32.84 264 SER A C 1
ATOM 2162 O O . SER A 1 264 ? 10.798 -9.204 -14.052 1.00 32.84 264 SER A O 1
ATOM 2164 N N . SER A 1 265 ? 9.447 -10.606 -15.193 1.00 27.86 265 SER A N 1
ATOM 2165 C CA . SER A 1 265 ? 10.466 -11.460 -15.791 1.00 27.86 265 SER A CA 1
ATOM 2166 C C . SER A 1 265 ? 10.125 -11.600 -17.270 1.00 27.86 265 SER A C 1
ATOM 2168 O O . SER A 1 265 ? 9.087 -12.140 -17.642 1.00 27.86 265 SER A O 1
ATOM 2170 N N . CYS A 1 266 ? 11.008 -11.121 -18.146 1.00 25.48 266 CYS A N 1
ATOM 2171 C CA . CYS A 1 266 ? 10.901 -11.421 -19.571 1.00 25.48 266 CYS A CA 1
ATOM 2172 C C . CYS A 1 266 ? 11.373 -12.860 -19.809 1.00 25.48 266 CYS A C 1
ATOM 2174 O O . CYS A 1 266 ? 12.459 -13.081 -20.337 1.00 25.48 266 CYS A O 1
ATOM 2176 N N . LEU A 1 267 ? 10.590 -13.854 -19.390 1.00 24.39 267 LEU A N 1
ATOM 2177 C CA . LEU A 1 267 ? 10.781 -15.221 -19.860 1.00 24.39 267 LEU A CA 1
ATOM 2178 C C . LEU A 1 267 ? 9.994 -15.389 -21.157 1.00 24.39 267 LEU A C 1
ATOM 2180 O O . LEU A 1 267 ? 8.821 -15.756 -21.163 1.00 24.39 267 LEU A O 1
ATOM 2184 N N . PHE A 1 268 ? 10.674 -15.144 -22.279 1.00 23.97 268 PHE A N 1
ATOM 2185 C CA . PHE A 1 268 ? 10.303 -15.813 -23.518 1.00 23.97 268 PHE A CA 1
ATOM 2186 C C . PHE A 1 268 ? 10.376 -17.320 -23.257 1.00 23.97 268 PHE A C 1
ATOM 2188 O O . PHE A 1 268 ? 11.413 -17.844 -22.845 1.00 23.97 268 PHE A O 1
ATOM 2195 N N . HIS A 1 269 ? 9.260 -18.019 -23.461 1.00 22.42 269 HIS A N 1
ATOM 2196 C CA . HIS A 1 269 ? 9.232 -19.474 -23.470 1.00 22.42 269 HIS A CA 1
ATOM 2197 C C . HIS A 1 269 ? 10.078 -19.985 -24.645 1.00 22.42 269 HIS A C 1
ATOM 2199 O O . HIS A 1 269 ? 9.566 -20.260 -25.726 1.00 22.42 269 HIS A O 1
ATOM 2205 N N . THR A 1 270 ? 11.371 -20.177 -24.415 1.00 22.09 270 THR A N 1
ATOM 2206 C CA . THR A 1 270 ? 12.167 -21.120 -25.196 1.00 22.09 270 THR A CA 1
ATOM 2207 C C . THR A 1 270 ? 12.365 -22.337 -24.309 1.00 22.09 270 THR A C 1
ATOM 2209 O O . THR A 1 270 ? 13.088 -22.296 -23.316 1.00 22.09 270 THR A O 1
ATOM 2212 N N . ARG A 1 271 ? 11.639 -23.418 -24.616 1.00 24.16 271 ARG A N 1
ATOM 2213 C CA . ARG A 1 271 ? 11.827 -24.728 -23.983 1.00 24.16 271 ARG A CA 1
ATOM 2214 C C . ARG A 1 271 ? 13.309 -25.105 -24.040 1.00 24.16 271 ARG A C 1
ATOM 2216 O O . ARG A 1 271 ? 13.816 -25.357 -25.127 1.00 24.16 271 ARG A O 1
ATOM 2223 N N . VAL A 1 272 ? 13.954 -25.247 -22.887 1.00 22.45 272 VAL A N 1
ATOM 2224 C CA . VAL A 1 272 ? 15.111 -26.133 -22.739 1.00 22.45 272 VAL A CA 1
ATOM 2225 C C . VAL A 1 272 ? 14.887 -26.969 -21.488 1.00 22.45 272 VAL A C 1
ATOM 2227 O O . VAL A 1 272 ? 14.778 -26.462 -20.376 1.00 22.45 272 VAL A O 1
ATOM 2230 N N . ALA A 1 273 ? 14.724 -28.266 -21.722 1.00 22.80 273 ALA A N 1
ATOM 2231 C CA . ALA A 1 273 ? 14.689 -29.297 -20.707 1.00 22.80 273 ALA A CA 1
ATOM 2232 C C . ALA A 1 273 ? 16.107 -29.582 -20.171 1.00 22.80 273 ALA A C 1
ATOM 2234 O O . ALA A 1 273 ? 17.093 -29.429 -20.890 1.00 22.80 273 ALA A O 1
ATOM 2235 N N . SER A 1 274 ? 16.158 -30.120 -18.948 1.00 22.59 274 SER A N 1
ATOM 2236 C CA . SER A 1 274 ? 17.342 -30.572 -18.192 1.00 22.59 274 SER A CA 1
ATOM 2237 C C . SER A 1 274 ? 18.137 -29.439 -17.508 1.00 22.59 274 SER A C 1
ATOM 2239 O O . SER A 1 274 ? 18.278 -28.359 -18.055 1.00 22.59 274 SER A O 1
ATOM 2241 N N . MET A 1 275 ? 18.632 -29.577 -16.275 1.00 23.56 275 MET A N 1
ATOM 2242 C CA . MET A 1 275 ? 19.144 -30.784 -15.633 1.00 23.56 275 MET A CA 1
ATOM 2243 C C . MET A 1 275 ? 18.779 -30.896 -14.146 1.00 23.56 275 MET A C 1
ATOM 2245 O O . MET A 1 275 ? 18.723 -29.928 -13.394 1.00 23.56 275 MET A O 1
ATOM 2249 N N . VAL A 1 276 ? 18.592 -32.156 -13.766 1.00 27.89 276 VAL A N 1
ATOM 2250 C CA . VAL A 1 276 ? 18.607 -32.736 -12.423 1.00 27.89 276 VAL A CA 1
ATOM 2251 C C . VAL A 1 276 ? 19.994 -32.578 -11.785 1.00 27.89 276 VAL A C 1
ATOM 2253 O O . VAL A 1 276 ? 20.994 -32.789 -12.466 1.00 27.89 276 VAL A O 1
ATOM 2256 N N . GLY A 1 277 ? 20.058 -32.332 -10.469 1.00 24.81 277 GLY A N 1
ATOM 2257 C CA . GLY A 1 277 ? 21.264 -32.621 -9.684 1.00 24.81 277 GLY A CA 1
ATOM 2258 C C . GLY A 1 277 ? 21.364 -31.930 -8.319 1.00 24.81 277 GLY A C 1
ATOM 2259 O O . GLY A 1 277 ? 21.835 -30.808 -8.257 1.00 24.81 277 GLY A O 1
ATOM 2260 N N . SER A 1 278 ? 20.951 -32.638 -7.251 1.00 25.69 278 SER A N 1
ATOM 2261 C CA . SER A 1 278 ? 21.658 -32.824 -5.954 1.00 25.69 278 SER A CA 1
ATOM 2262 C C . SER A 1 278 ? 22.430 -31.621 -5.354 1.00 25.69 278 SER A C 1
ATOM 2264 O O . SER A 1 278 ? 23.375 -31.143 -5.959 1.00 25.69 278 SER A O 1
ATOM 2266 N N . SER A 1 279 ? 22.202 -31.149 -4.117 1.00 26.67 279 SER A N 1
ATOM 2267 C CA . SER A 1 279 ? 22.369 -31.913 -2.864 1.00 26.67 279 SER A CA 1
ATOM 2268 C C . SER A 1 279 ? 21.905 -31.155 -1.594 1.00 26.67 279 SER A C 1
ATOM 2270 O O . SER A 1 279 ? 22.317 -30.021 -1.385 1.00 26.67 279 SER A O 1
ATOM 2272 N N . LYS A 1 280 ? 21.190 -31.884 -0.715 1.00 26.11 280 LYS A N 1
ATOM 2273 C CA . LYS A 1 280 ? 21.073 -31.825 0.772 1.00 26.11 280 LYS A CA 1
ATOM 2274 C C . LYS A 1 280 ? 20.646 -30.529 1.519 1.00 26.11 280 LYS A C 1
ATOM 2276 O O . LYS A 1 280 ? 21.307 -29.505 1.401 1.00 26.11 280 LYS A O 1
ATOM 2281 N N . PRO A 1 281 ? 19.650 -30.620 2.435 1.00 29.02 281 PRO A N 1
ATOM 2282 C CA . PRO A 1 281 ? 19.327 -29.581 3.420 1.00 29.02 281 PRO A CA 1
ATOM 2283 C C . PRO A 1 281 ? 20.024 -29.840 4.775 1.00 29.02 281 PRO A C 1
ATOM 2285 O O . PRO A 1 281 ? 20.300 -31.001 5.093 1.00 29.02 281 PRO A O 1
ATOM 2288 N N . PRO A 1 282 ? 20.206 -28.826 5.643 1.00 28.27 282 PRO A N 1
ATOM 2289 C CA . PRO A 1 282 ? 20.344 -29.076 7.068 1.00 28.27 282 PRO A CA 1
ATOM 2290 C C . PRO A 1 282 ? 19.125 -28.591 7.866 1.00 28.27 282 PRO A C 1
ATOM 2292 O O . PRO A 1 282 ? 18.750 -27.424 7.848 1.00 28.27 282 PRO A O 1
ATOM 2295 N N . MET A 1 283 ? 18.586 -29.566 8.599 1.00 22.61 283 MET A N 1
ATOM 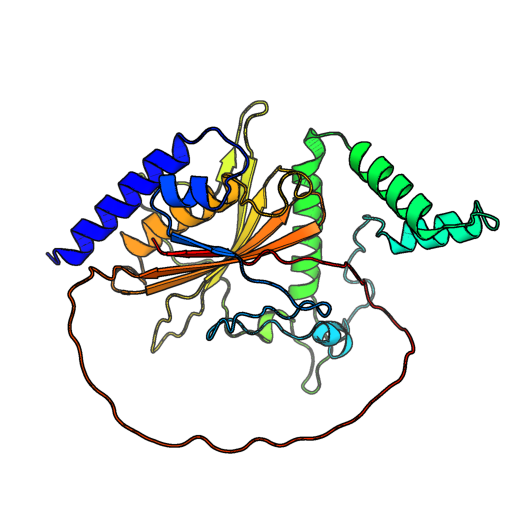2296 C CA . MET A 1 283 ? 18.048 -29.508 9.961 1.00 22.61 283 MET A CA 1
ATOM 2297 C C . MET A 1 283 ? 16.817 -28.646 10.267 1.00 22.61 283 MET A C 1
ATOM 2299 O O . MET A 1 283 ? 16.885 -27.466 10.596 1.00 22.61 283 MET A O 1
ATOM 2303 N N . MET A 1 284 ? 15.694 -29.368 10.349 1.00 21.94 284 MET A N 1
ATOM 2304 C CA . MET A 1 284 ? 14.654 -29.145 11.349 1.00 21.94 284 MET A CA 1
ATOM 2305 C C . MET A 1 284 ? 15.249 -29.090 12.763 1.00 21.94 284 MET A C 1
ATOM 2307 O O . MET A 1 284 ? 15.986 -29.991 13.163 1.00 21.94 284 MET A O 1
ATOM 2311 N N . VAL A 1 285 ? 14.802 -28.116 13.552 1.00 22.28 285 VAL A N 1
ATOM 2312 C CA . VAL A 1 285 ? 14.640 -28.283 14.998 1.00 22.28 285 VAL A CA 1
ATOM 2313 C C . VAL A 1 285 ? 13.166 -28.060 15.299 1.00 22.28 285 VAL A C 1
ATOM 2315 O O . VAL A 1 285 ? 12.639 -26.960 15.153 1.00 22.28 285 VAL A O 1
ATOM 2318 N N . SER A 1 286 ? 12.496 -29.144 15.678 1.00 22.75 286 SER A N 1
ATOM 2319 C CA . SER A 1 286 ? 11.188 -29.112 16.315 1.00 22.75 286 SER A CA 1
ATOM 2320 C C . SER A 1 286 ? 11.327 -28.534 17.720 1.00 22.75 286 SER A C 1
ATOM 2322 O O . SER A 1 286 ? 12.170 -29.007 18.481 1.00 22.75 286 SER A O 1
ATOM 2324 N N . SER A 1 287 ? 10.452 -27.616 18.121 1.00 22.31 287 SER A N 1
ATOM 2325 C CA . SER A 1 287 ? 10.055 -27.567 19.526 1.00 22.31 287 SER A CA 1
ATOM 2326 C C . SER A 1 287 ? 8.620 -27.077 19.661 1.00 22.31 287 SER A C 1
ATOM 2328 O O . SER A 1 287 ? 8.268 -25.966 19.271 1.00 22.31 287 SER A O 1
ATOM 2330 N N . LEU A 1 288 ? 7.803 -27.989 20.176 1.00 22.47 288 LEU A N 1
ATOM 2331 C CA . LEU A 1 288 ? 6.462 -27.791 20.703 1.00 22.47 288 LEU A CA 1
ATOM 2332 C C . LEU A 1 288 ? 6.500 -26.752 21.826 1.00 22.47 288 LEU A C 1
ATOM 2334 O O . LEU A 1 288 ? 7.351 -26.878 22.691 1.00 22.47 288 LEU A O 1
ATOM 2338 N N . TYR A 1 289 ? 5.541 -25.825 21.880 1.00 19.94 289 TYR A N 1
ATOM 2339 C CA . TYR A 1 289 ? 4.844 -25.476 23.125 1.00 19.94 289 TYR A CA 1
ATOM 2340 C C . TYR A 1 289 ? 3.508 -24.799 22.819 1.00 19.94 289 TYR A C 1
ATOM 2342 O O . TYR A 1 289 ? 3.362 -24.030 21.871 1.00 19.94 289 TYR A O 1
ATOM 2350 N N . ASN A 1 290 ? 2.527 -25.151 23.640 1.00 19.16 290 ASN A N 1
ATOM 2351 C CA . ASN A 1 290 ? 1.112 -24.866 23.496 1.00 19.16 290 ASN A CA 1
ATOM 2352 C C . ASN A 1 290 ? 0.666 -23.938 24.652 1.00 19.16 290 ASN A C 1
ATOM 2354 O O . ASN A 1 290 ? 1.100 -24.143 25.781 1.00 19.16 290 ASN A O 1
ATOM 2358 N N . ILE A 1 291 ? -0.254 -23.011 24.340 1.00 19.91 291 ILE A N 1
ATOM 2359 C CA . ILE A 1 291 ? -1.239 -22.295 25.196 1.00 19.91 291 ILE A CA 1
ATOM 2360 C C . ILE A 1 291 ? -0.734 -21.306 26.287 1.00 19.91 291 ILE A C 1
ATOM 2362 O O . ILE A 1 291 ? -0.183 -21.714 27.299 1.00 19.91 291 ILE A O 1
ATOM 2366 N N . LEU A 1 292 ? -1.061 -20.005 26.154 1.00 18.45 292 LEU A N 1
ATOM 2367 C CA . LEU A 1 292 ? -2.055 -19.265 26.978 1.00 18.45 292 LEU A CA 1
ATOM 2368 C C . LEU A 1 292 ? -2.034 -17.743 26.747 1.00 18.45 292 LEU A C 1
ATOM 2370 O O . LEU A 1 292 ? -1.011 -17.106 26.519 1.00 18.45 292 LEU A O 1
ATOM 2374 N N . SER A 1 293 ? -3.244 -17.196 26.808 1.00 22.75 293 SER A N 1
ATOM 2375 C CA . SER A 1 293 ? -3.652 -15.796 26.750 1.00 22.75 293 SER A CA 1
ATOM 2376 C C . SER A 1 293 ? -3.084 -14.930 27.876 1.00 22.75 293 SER A C 1
ATOM 2378 O O . SER A 1 293 ? -3.123 -15.350 29.027 1.00 22.75 293 SER A O 1
ATOM 2380 N N . CYS A 1 294 ? -2.714 -13.683 27.570 1.00 19.17 294 CYS A N 1
ATOM 2381 C CA . CYS A 1 294 ? -3.245 -12.479 28.230 1.00 19.17 294 CYS A CA 1
ATOM 2382 C C . CYS A 1 294 ? -2.689 -11.206 27.579 1.00 19.17 294 CYS A C 1
ATOM 2384 O O . CYS A 1 294 ? -1.620 -11.205 26.973 1.00 19.17 294 CYS A O 1
ATOM 2386 N N . GLY A 1 295 ? -3.509 -10.158 27.625 1.00 24.45 295 GLY A N 1
ATOM 2387 C CA . GLY A 1 295 ? -3.399 -8.968 26.799 1.00 24.45 295 GLY A CA 1
ATOM 2388 C C . GLY A 1 295 ? -2.380 -7.939 27.267 1.00 24.45 295 GLY A C 1
ATOM 2389 O O . GLY A 1 295 ? -2.065 -7.839 28.445 1.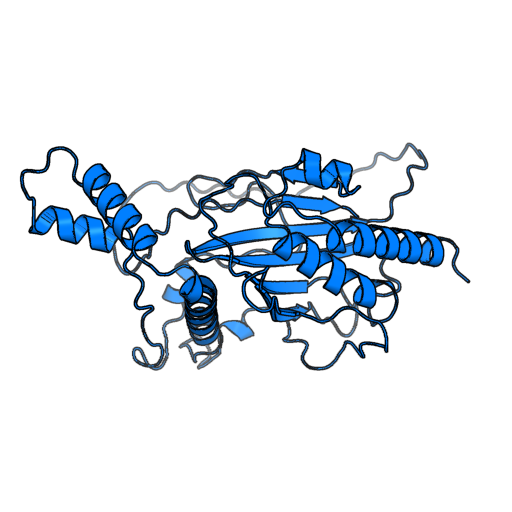00 24.45 295 GLY A O 1
ATOM 2390 N N . ALA A 1 296 ? -1.933 -7.143 26.303 1.00 22.33 296 ALA A N 1
ATOM 2391 C CA . ALA A 1 296 ? -1.523 -5.751 26.442 1.00 22.33 296 ALA A CA 1
ATOM 2392 C C . AL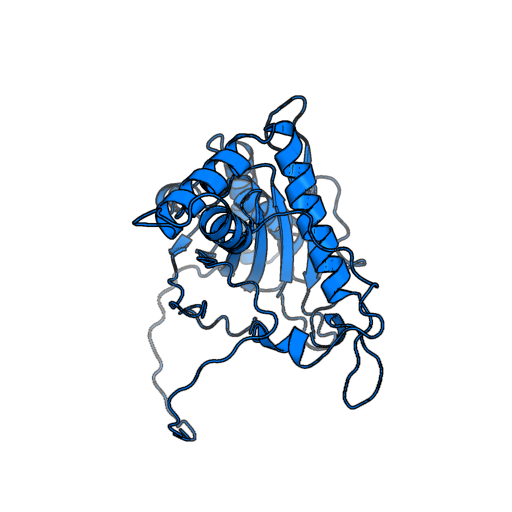A A 1 296 ? -1.175 -5.265 25.026 1.00 22.33 296 ALA A C 1
ATOM 2394 O O . ALA A 1 296 ? -0.297 -5.832 24.380 1.00 22.33 296 ALA A O 1
ATOM 2395 N N . PHE A 1 297 ? -1.900 -4.257 24.535 1.00 24.19 297 PHE A N 1
ATOM 2396 C CA . PHE A 1 297 ? -1.612 -3.522 23.295 1.00 24.19 297 PHE A CA 1
ATOM 2397 C C . PHE A 1 297 ? -1.464 -4.380 22.029 1.00 24.19 297 PHE A C 1
ATOM 2399 O O . PHE A 1 297 ? -0.368 -4.612 21.522 1.00 24.19 297 PHE A O 1
ATOM 2406 N N . GLY A 1 298 ? -2.599 -4.818 21.489 1.00 22.44 298 GLY A N 1
ATOM 2407 C CA . GLY A 1 298 ? -2.670 -5.436 20.169 1.00 22.44 298 GLY A CA 1
ATOM 2408 C C . GLY A 1 298 ? -3.876 -4.899 19.419 1.00 22.44 298 GLY A C 1
ATOM 2409 O O . GLY A 1 298 ? -5.006 -5.263 19.730 1.00 22.44 298 GLY A O 1
ATOM 2410 N N . VAL A 1 299 ? -3.636 -4.033 18.437 1.00 25.22 299 VAL A N 1
ATOM 2411 C CA . VAL A 1 299 ? -4.631 -3.675 17.427 1.00 25.22 299 VAL A CA 1
ATOM 2412 C C . VAL A 1 299 ? -4.854 -4.927 16.577 1.00 25.22 299 VAL A C 1
ATOM 2414 O O . VAL A 1 299 ? -4.184 -5.122 15.567 1.00 25.22 299 VAL A O 1
ATOM 2417 N N . LYS A 1 300 ? -5.791 -5.800 16.965 1.00 26.47 300 LYS A N 1
ATOM 2418 C CA . LYS A 1 300 ? -6.208 -6.943 16.137 1.00 26.47 300 LYS A CA 1
ATOM 2419 C C . LYS A 1 300 ? -7.102 -6.450 14.999 1.00 26.47 300 LYS A C 1
ATOM 2421 O O . LYS A 1 300 ? -8.284 -6.772 14.896 1.00 26.47 300 LYS A O 1
ATOM 2426 N N . LEU A 1 301 ? -6.515 -5.695 14.074 1.00 26.53 301 LEU A N 1
ATOM 2427 C CA . LEU A 1 301 ? -7.084 -5.583 12.742 1.00 26.53 301 LEU A CA 1
ATOM 2428 C C . LEU A 1 301 ? -6.999 -6.985 12.130 1.00 26.53 301 LEU A C 1
ATOM 2430 O O . LEU A 1 301 ? -5.919 -7.447 11.773 1.00 26.53 301 LEU A O 1
ATOM 2434 N N . ARG A 1 302 ? -8.137 -7.678 11.999 1.00 24.52 302 ARG A N 1
ATOM 2435 C CA . ARG A 1 302 ? -8.251 -8.827 11.089 1.00 24.52 302 ARG A CA 1
ATOM 2436 C C . ARG A 1 302 ? -8.042 -8.309 9.663 1.00 24.52 302 ARG A C 1
ATOM 2438 O O . ARG A 1 302 ? -8.998 -8.015 8.948 1.00 24.52 302 ARG A O 1
ATOM 2445 N N . ARG A 1 303 ? -6.780 -8.132 9.278 1.00 35.03 303 ARG A N 1
ATOM 2446 C CA . ARG A 1 303 ? -6.349 -7.729 7.942 1.00 35.03 303 ARG A CA 1
ATOM 2447 C C . ARG A 1 303 ? -6.283 -8.997 7.109 1.00 35.03 303 ARG A C 1
ATOM 2449 O O . ARG A 1 303 ? -5.406 -9.826 7.312 1.00 35.03 303 ARG A O 1
ATOM 2456 N N . ARG A 1 304 ? -7.226 -9.167 6.185 1.00 31.86 304 ARG A N 1
ATOM 2457 C CA . ARG A 1 304 ? -6.992 -10.061 5.049 1.00 31.86 304 ARG A CA 1
ATOM 2458 C C . ARG A 1 304 ? -6.078 -9.306 4.100 1.00 31.86 304 ARG A C 1
ATOM 2460 O O . ARG A 1 304 ? -6.503 -8.303 3.528 1.00 31.86 304 ARG A O 1
ATOM 2467 N N . TRP A 1 305 ? -4.834 -9.754 4.003 1.00 33.84 305 TRP A N 1
ATOM 2468 C CA . TRP A 1 305 ? -3.937 -9.294 2.959 1.00 33.84 305 TRP A CA 1
ATOM 2469 C C . TRP A 1 305 ? -4.291 -10.095 1.716 1.00 33.84 305 TRP A C 1
ATOM 2471 O O . TRP A 1 305 ? -4.180 -11.316 1.709 1.00 33.84 305 TRP A O 1
ATOM 2481 N N . SER A 1 306 ? -4.750 -9.426 0.671 1.00 31.20 306 SER A N 1
ATOM 2482 C CA . SER A 1 306 ? -4.758 -10.044 -0.648 1.00 31.20 306 SER A CA 1
ATOM 2483 C C . SER A 1 306 ? -3.370 -9.792 -1.213 1.00 31.20 306 SER A C 1
ATOM 2485 O O . SER A 1 306 ? -3.019 -8.647 -1.487 1.00 31.20 306 SER A O 1
ATOM 2487 N N . CYS A 1 307 ? -2.545 -10.834 -1.294 1.00 40.12 307 CYS A N 1
ATOM 2488 C CA . CYS A 1 307 ? -1.295 -10.736 -2.029 1.00 40.12 307 CYS A CA 1
ATOM 2489 C C . CYS A 1 307 ? -1.555 -11.201 -3.445 1.00 40.12 307 CYS A C 1
ATOM 2491 O O . CYS A 1 307 ? -1.988 -12.333 -3.660 1.00 40.12 307 CYS A O 1
ATOM 2493 N N . LEU A 1 308 ? -1.337 -10.308 -4.400 1.00 40.38 308 LEU A N 1
ATOM 2494 C CA . LEU A 1 308 ? -1.387 -10.664 -5.802 1.00 40.38 308 LEU A CA 1
ATOM 2495 C C . LEU A 1 308 ? 0.052 -10.698 -6.333 1.00 40.38 308 LEU A C 1
ATOM 2497 O O . LEU A 1 308 ? 0.924 -9.926 -5.922 1.00 40.38 308 LEU A O 1
ATOM 2501 N N . PHE A 1 309 ? 0.331 -11.701 -7.150 1.00 43.50 309 PHE A N 1
ATOM 2502 C CA . PHE A 1 309 ? 1.619 -11.855 -7.810 1.00 43.50 309 PHE A CA 1
ATOM 2503 C C . PHE A 1 309 ? 1.434 -11.477 -9.242 1.00 43.50 309 PHE A C 1
ATOM 2505 O O . PHE A 1 309 ? 0.614 -12.113 -9.883 1.00 43.50 309 PHE A O 1
ATOM 2512 N N . ALA A 1 310 ? 2.144 -10.459 -9.715 1.00 42.12 310 ALA A N 1
ATOM 2513 C CA . ALA A 1 310 ? 2.041 -10.042 -11.102 1.00 42.12 310 ALA A CA 1
ATOM 2514 C C . ALA A 1 310 ? 3.360 -10.253 -11.847 1.00 42.12 310 ALA A C 1
ATOM 2516 O O . ALA A 1 310 ? 4.410 -9.854 -11.347 1.00 42.12 310 ALA A O 1
ATOM 2517 N N . THR A 1 311 ? 3.304 -10.827 -13.045 1.00 50.44 311 THR A N 1
ATOM 2518 C CA . THR A 1 311 ? 4.424 -10.843 -13.989 1.00 50.44 311 THR A CA 1
ATOM 2519 C C . THR A 1 311 ? 4.054 -10.075 -15.249 1.00 50.44 311 THR A C 1
ATOM 2521 O O . THR A 1 311 ? 2.981 -10.288 -15.816 1.00 50.44 311 THR A O 1
ATOM 2524 N N . ILE A 1 312 ? 4.931 -9.131 -15.613 1.00 49.44 312 ILE A N 1
ATOM 2525 C CA . ILE A 1 312 ? 4.878 -8.282 -16.814 1.00 49.44 312 ILE A CA 1
ATOM 2526 C C . ILE A 1 312 ? 6.058 -8.652 -17.702 1.00 49.44 312 ILE A C 1
ATOM 2528 O O . ILE A 1 312 ? 7.184 -8.688 -17.145 1.00 49.44 312 ILE A O 1
#

pLDDT: mean 70.29, std 22.49, range [18.45, 97.44]